Protein AF-A0A0N6ZMN6-F1 (afdb_monomer_lite)

Sequence (305 aa):
MPVEPIPCAPGGGGEPPGPSCCAPSIASTPLCQEDGTTILLVLRSACACDGAEPTPPEVVGWLDPVTGDFTEGPAPAGAGPCGADDCASVSLLRLCDLTEEECVPFLRHLVHDCTGAVTSSTDTALDGVTPYTPTGTVGDCEDCPCPPKTRVLPLCDYLGPGPTPVVQFLRHVTYDCTTGEVLEQTDTLPDAVTPYTPVGEVGECGQCRPTPMCPTLLGLSGPETWSMPEGTESLAITVACGPVTVTDCSGNATTINECGASFTWAAPPGDCTPGRLCTPVTVDVPEGAAVYLNLLIPCGMGDVS

Secondary structure (DSSP, 8-state):
---PPPP----S-S-PPPP-PPPPEEEEEEEE-TTS-EEEEEEEEPPPPTTPPPPPPEEEEEE-TTT--EEESSPPTT-EEPPTT---EEEEEEEEEE-SS-EEEEEEEEEE-TTS-EEEEEEE-TTSSSB---SSEEE-GGGS----EEEEEEEEEE-SSSS-SEEEEEEEEEE-TTT--EEEEEEE-TTSSSB----SEEE-TT---PPPEEEEEEEEEBSEEEEPPTT--EEEEEEEES-EEEE-TT--EEEE--TT-EEEEEPPPBTTB-----S--EEEE-BT-EEEEEEEEETTS----

pLDDT: mean 85.33, std 14.75, range [33.09, 98.56]

Structure (mmCIF, N/CA/C/O backbone):
data_AF-A0A0N6ZMN6-F1
#
_entry.id   AF-A0A0N6ZMN6-F1
#
loop_
_atom_site.group_PDB
_atom_site.id
_atom_site.type_symbol
_atom_site.label_atom_id
_atom_site.label_alt_id
_atom_site.label_comp_id
_atom_site.label_asym_id
_atom_site.label_entity_id
_atom_site.label_seq_id
_atom_site.pdbx_PDB_ins_code
_atom_site.Cartn_x
_atom_site.Cartn_y
_atom_site.Cartn_z
_atom_site.occupancy
_atom_site.B_iso_or_equiv
_atom_site.auth_seq_id
_atom_site.auth_comp_id
_atom_site.auth_asym_id
_atom_site.auth_atom_id
_atom_site.pdbx_PDB_model_num
ATOM 1 N N . MET A 1 1 ? -0.351 -29.101 -10.111 1.00 39.50 1 MET A N 1
ATOM 2 C CA . MET A 1 1 ? 0.743 -29.235 -9.127 1.00 39.50 1 MET A CA 1
ATOM 3 C C . MET A 1 1 ? 0.198 -28.747 -7.796 1.00 39.50 1 MET A C 1
ATOM 5 O O . MET A 1 1 ? -0.443 -27.702 -7.821 1.00 39.50 1 MET A O 1
ATOM 9 N N . PRO A 1 2 ? 0.319 -29.505 -6.696 1.00 33.09 2 PRO A N 1
ATOM 10 C CA . PRO A 1 2 ? -0.116 -29.023 -5.391 1.00 33.09 2 PRO A CA 1
ATOM 11 C C . PRO A 1 2 ? 0.769 -27.838 -4.994 1.00 33.09 2 PRO A C 1
ATOM 13 O O . PRO A 1 2 ? 1.988 -27.903 -5.134 1.00 33.09 2 PRO A O 1
ATOM 16 N N . VAL A 1 3 ? 0.138 -26.739 -4.591 1.00 34.62 3 VAL A N 1
ATOM 17 C CA . VAL A 1 3 ? 0.826 -25.525 -4.151 1.00 34.62 3 VAL A CA 1
ATOM 18 C C . VAL A 1 3 ? 1.255 -25.762 -2.708 1.00 34.62 3 VAL A C 1
ATOM 20 O O . VAL A 1 3 ? 0.411 -25.952 -1.834 1.00 34.62 3 VAL A O 1
ATOM 23 N N . GLU A 1 4 ? 2.558 -25.834 -2.477 1.00 43.22 4 GLU A N 1
ATOM 24 C CA . GLU A 1 4 ? 3.137 -25.923 -1.140 1.00 43.22 4 GLU A CA 1
ATOM 25 C C . GLU A 1 4 ? 3.103 -24.516 -0.508 1.00 43.22 4 GLU A C 1
ATOM 27 O O . GLU A 1 4 ? 3.505 -23.556 -1.176 1.00 43.22 4 GLU A O 1
ATOM 32 N N . PRO A 1 5 ? 2.584 -24.331 0.721 1.00 36.56 5 PRO A N 1
ATOM 33 C CA . PRO A 1 5 ? 2.579 -23.022 1.364 1.00 36.56 5 PRO A CA 1
ATOM 34 C C . PRO A 1 5 ? 4.014 -22.556 1.615 1.00 36.56 5 PRO A C 1
ATOM 36 O O . PRO A 1 5 ? 4.785 -23.231 2.296 1.00 36.56 5 PRO A O 1
ATOM 39 N N . ILE A 1 6 ? 4.363 -21.388 1.078 1.00 41.41 6 ILE A N 1
ATOM 40 C CA . ILE A 1 6 ? 5.634 -20.719 1.357 1.00 41.41 6 ILE A CA 1
ATOM 41 C C . ILE A 1 6 ? 5.648 -20.371 2.856 1.00 41.41 6 ILE A C 1
ATOM 43 O O . ILE A 1 6 ? 4.741 -19.666 3.306 1.00 41.41 6 ILE A O 1
ATOM 47 N N . PRO A 1 7 ? 6.629 -20.840 3.649 1.00 39.03 7 PRO A N 1
ATOM 48 C CA . PRO A 1 7 ? 6.728 -20.453 5.047 1.00 39.03 7 PRO A CA 1
ATOM 49 C C . PRO A 1 7 ? 6.978 -18.948 5.132 1.00 39.03 7 PRO A C 1
ATOM 51 O O . PRO A 1 7 ? 7.899 -18.421 4.506 1.00 39.03 7 PRO A O 1
ATOM 54 N N . CYS A 1 8 ? 6.148 -18.254 5.907 1.00 34.84 8 CYS A N 1
ATOM 55 C CA . CYS A 1 8 ? 6.338 -16.847 6.223 1.00 34.84 8 CYS A CA 1
ATOM 56 C C . CYS A 1 8 ? 7.702 -16.672 6.905 1.00 34.84 8 CYS A C 1
ATOM 58 O O . CYS A 1 8 ? 7.872 -17.029 8.070 1.00 34.84 8 CYS A O 1
ATOM 60 N N . ALA A 1 9 ? 8.681 -16.133 6.181 1.00 42.91 9 ALA A N 1
ATOM 61 C CA . ALA A 1 9 ? 9.891 -15.612 6.794 1.00 42.91 9 ALA A CA 1
ATOM 62 C C . ALA A 1 9 ? 9.531 -14.297 7.514 1.00 42.91 9 ALA A C 1
ATOM 64 O O . ALA A 1 9 ? 8.948 -13.412 6.881 1.00 42.91 9 ALA A O 1
ATOM 65 N N . PRO A 1 10 ? 9.852 -14.134 8.810 1.00 43.47 10 PRO A N 1
ATOM 66 C CA . PRO A 1 10 ? 9.613 -12.888 9.523 1.00 43.47 10 PRO A CA 1
ATOM 67 C C . PRO A 1 10 ? 10.667 -11.865 9.083 1.00 43.47 10 PRO A C 1
ATOM 69 O O . PRO A 1 10 ? 11.781 -11.828 9.600 1.00 43.47 10 PRO A O 1
ATOM 72 N N . GLY A 1 11 ? 10.333 -11.062 8.076 1.00 42.16 11 GLY A N 1
ATOM 73 C CA . GLY A 1 11 ? 11.131 -9.924 7.636 1.00 42.16 11 GLY A CA 1
ATOM 74 C C . GLY A 1 11 ? 10.395 -8.620 7.918 1.00 42.16 11 GLY A C 1
ATOM 75 O O . GLY A 1 11 ? 9.458 -8.293 7.199 1.00 42.16 11 GLY A O 1
ATOM 76 N N . GLY A 1 12 ? 10.835 -7.872 8.935 1.00 41.91 12 GLY A N 1
ATOM 77 C CA . GLY A 1 12 ? 10.441 -6.472 9.123 1.00 41.91 12 GLY A CA 1
ATOM 78 C C . GLY A 1 12 ? 10.405 -5.996 10.577 1.00 41.91 12 GLY A C 1
ATOM 79 O O . GLY A 1 12 ? 9.410 -6.192 11.256 1.00 41.91 12 GLY A O 1
ATOM 80 N N . GLY A 1 13 ? 11.473 -5.318 11.014 1.00 42.84 13 GLY A N 1
ATOM 81 C CA . GLY A 1 13 ? 11.401 -4.223 11.993 1.00 42.84 13 GLY A CA 1
ATOM 82 C C . GLY A 1 13 ? 11.077 -4.555 13.453 1.00 42.84 13 GLY A C 1
ATOM 83 O O . GLY A 1 13 ? 10.006 -4.208 13.920 1.00 42.84 13 GLY A O 1
ATOM 84 N N . GLY A 1 14 ? 12.034 -5.148 14.171 1.00 47.84 14 GLY A N 1
ATOM 85 C CA . GLY A 1 14 ? 12.650 -4.622 15.408 1.00 47.84 14 GLY A CA 1
ATOM 86 C C . GLY A 1 14 ? 11.854 -4.072 16.605 1.00 47.84 14 GLY A C 1
ATOM 87 O O . GLY A 1 14 ? 12.512 -3.748 17.587 1.00 47.84 14 GLY A O 1
ATOM 88 N N . GLU A 1 15 ? 10.529 -3.986 16.592 1.00 52.69 15 GLU A N 1
ATOM 89 C CA . GLU A 1 15 ? 9.735 -3.752 17.801 1.00 52.69 15 GLU A CA 1
ATOM 90 C C . GLU A 1 15 ? 9.050 -5.086 18.139 1.00 52.69 15 GLU A C 1
ATOM 92 O O . GLU A 1 15 ? 8.348 -5.635 17.281 1.00 52.69 15 GLU A O 1
ATOM 97 N N . PRO A 1 16 ? 9.272 -5.681 19.327 1.00 55.44 16 PRO A N 1
ATOM 98 C CA . PRO A 1 16 ? 8.491 -6.843 19.729 1.00 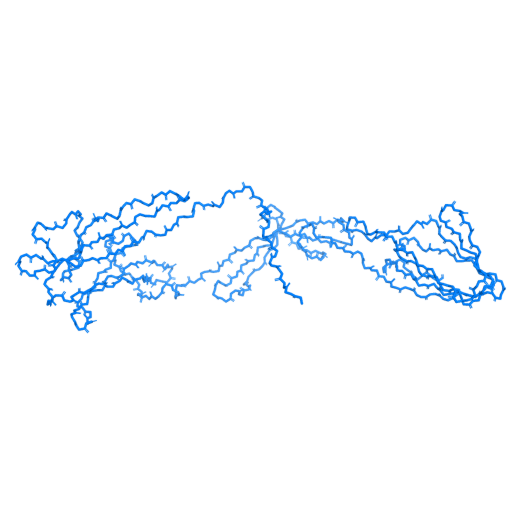55.44 16 PRO A CA 1
ATOM 99 C C . PRO A 1 16 ? 7.001 -6.481 19.634 1.00 55.44 16 PRO A C 1
ATOM 101 O O . PRO A 1 16 ? 6.645 -5.348 19.974 1.00 55.44 16 PRO A O 1
ATOM 104 N N . PRO A 1 17 ? 6.124 -7.392 19.161 1.00 55.97 17 PRO A N 1
ATOM 105 C CA . PRO A 1 17 ? 4.691 -7.152 19.247 1.00 55.97 17 PRO A CA 1
ATOM 106 C C . PRO A 1 17 ? 4.386 -6.735 20.685 1.00 55.97 17 PRO A C 1
ATOM 108 O O . PRO A 1 17 ? 4.849 -7.386 21.625 1.00 55.97 17 PRO A O 1
ATOM 111 N N . GLY A 1 18 ? 3.685 -5.607 20.846 1.00 56.88 18 GLY A N 1
ATOM 112 C CA . GLY A 1 18 ? 3.249 -5.151 22.162 1.00 56.88 18 GLY A CA 1
ATOM 113 C C . GLY A 1 18 ? 2.571 -6.305 22.910 1.00 56.88 18 GLY A C 1
ATOM 114 O O . GLY A 1 18 ? 2.012 -7.191 22.255 1.00 56.88 18 GLY A O 1
ATOM 115 N N . PRO A 1 19 ? 2.651 -6.328 24.252 1.00 57.25 19 PRO A N 1
ATOM 116 C CA . PRO A 1 19 ? 2.255 -7.481 25.051 1.00 57.25 19 PRO A CA 1
ATOM 117 C C . PRO A 1 19 ? 0.873 -7.968 24.622 1.00 57.25 19 PRO A C 1
ATOM 119 O O . PRO A 1 19 ? -0.105 -7.216 24.639 1.00 57.25 19 PRO A O 1
ATOM 122 N N . SER A 1 20 ? 0.811 -9.225 24.185 1.00 57.69 20 SER A N 1
ATOM 123 C CA . SER A 1 20 ? -0.420 -9.851 23.694 1.00 57.69 20 SER A CA 1
ATOM 124 C C . SER A 1 20 ? -1.295 -10.250 24.880 1.00 57.69 20 SER A C 1
ATOM 126 O O . SER A 1 20 ? -1.471 -11.420 25.207 1.00 57.69 20 SER A O 1
ATOM 128 N N . CYS A 1 21 ? -1.799 -9.257 25.602 1.00 63.81 21 CYS A N 1
ATOM 129 C CA . CYS A 1 21 ? -2.668 -9.505 26.737 1.00 63.81 21 CYS A CA 1
ATOM 130 C C . CYS A 1 21 ? -4.072 -9.859 26.238 1.00 63.81 21 CYS A C 1
ATOM 132 O O . CYS A 1 21 ? -4.708 -9.079 25.527 1.00 63.81 21 CYS A O 1
ATOM 134 N N . CYS A 1 22 ? -4.570 -11.033 26.629 1.00 64.56 22 CYS A N 1
ATOM 135 C CA . CYS A 1 22 ? -5.992 -11.329 26.511 1.00 64.56 22 CYS A CA 1
ATOM 136 C C . CYS A 1 22 ? -6.802 -10.494 27.519 1.00 64.56 22 CYS A C 1
ATOM 138 O O . CYS A 1 22 ? -6.284 -10.055 28.550 1.00 64.56 22 CYS A O 1
ATOM 140 N N . ALA A 1 23 ? -8.081 -10.257 27.219 1.00 63.94 23 ALA A N 1
ATOM 141 C CA . ALA A 1 23 ? -8.999 -9.663 28.183 1.00 63.94 23 ALA A CA 1
ATOM 142 C C . ALA A 1 23 ? -9.282 -10.678 29.310 1.00 63.94 23 ALA A C 1
ATOM 144 O O . ALA A 1 23 ? -9.529 -11.847 28.999 1.00 63.94 23 ALA A O 1
ATOM 145 N N . PRO A 1 24 ? -9.252 -10.275 30.596 1.00 69.56 24 PRO A N 1
ATOM 146 C CA . PRO A 1 24 ? -9.597 -11.174 31.692 1.00 69.56 24 PRO A CA 1
ATOM 147 C C . PRO A 1 24 ? -11.018 -11.709 31.496 1.00 69.56 24 PRO A C 1
ATOM 149 O O . PRO A 1 24 ? -11.924 -10.951 31.148 1.00 69.56 24 PRO A O 1
ATOM 152 N N . SER A 1 25 ? -11.215 -13.009 31.719 1.00 74.50 25 SER A N 1
ATOM 153 C CA . SER A 1 25 ? -12.552 -13.604 31.681 1.00 74.50 25 SER A CA 1
ATOM 154 C C . SER A 1 25 ? -13.215 -13.525 33.057 1.00 74.50 25 SER A C 1
ATOM 156 O O . SER A 1 25 ? -12.560 -13.707 34.090 1.00 74.50 25 SER A O 1
ATOM 158 N N . ILE A 1 26 ? -14.510 -13.216 33.057 1.00 82.12 26 ILE A N 1
ATOM 159 C CA . ILE A 1 26 ? -15.365 -13.201 34.242 1.00 82.12 26 ILE A CA 1
ATOM 160 C C . ILE A 1 26 ? -16.407 -14.299 34.053 1.00 82.12 26 ILE A C 1
ATOM 162 O O . ILE A 1 26 ? -17.040 -14.383 33.001 1.00 82.12 26 ILE A O 1
ATOM 166 N N . ALA A 1 27 ? -16.574 -15.140 35.068 1.00 81.12 27 ALA A N 1
ATOM 167 C CA . ALA A 1 27 ? -17.608 -16.164 35.115 1.00 81.12 27 ALA A CA 1
ATOM 168 C C . ALA A 1 27 ? -18.373 -16.055 36.433 1.00 81.12 27 ALA A C 1
ATOM 170 O O . ALA A 1 27 ? -17.809 -15.630 37.442 1.00 81.12 27 ALA A O 1
ATOM 171 N N . SER A 1 28 ? -19.639 -16.468 36.440 1.00 81.62 28 SER A N 1
ATOM 172 C CA . SER A 1 28 ? -20.428 -16.563 37.665 1.00 81.62 28 SER A CA 1
ATOM 173 C C . SER A 1 28 ? -20.870 -17.996 37.949 1.00 81.62 28 SER A C 1
ATOM 175 O O . SER A 1 28 ? -21.066 -18.801 37.039 1.00 81.62 28 SER A O 1
ATOM 177 N N . THR A 1 29 ? -20.975 -18.356 39.228 1.00 83.56 29 THR A N 1
ATOM 178 C CA . THR A 1 29 ? -21.509 -19.654 39.669 1.00 83.56 29 THR A CA 1
ATOM 179 C C . THR A 1 29 ? -22.533 -19.433 40.778 1.00 83.56 29 THR A C 1
ATOM 181 O O . THR A 1 29 ? -22.197 -18.782 41.770 1.00 83.56 29 THR A O 1
ATOM 184 N N . PRO A 1 30 ? -23.767 -19.951 40.648 1.00 82.25 30 PRO A N 1
ATOM 185 C CA . PRO A 1 30 ? -24.765 -19.816 41.697 1.00 82.25 30 PRO A CA 1
ATOM 186 C C . PRO A 1 30 ? -24.395 -20.676 42.911 1.00 82.25 30 PRO A C 1
ATOM 188 O O . PRO A 1 30 ? -24.050 -21.851 42.775 1.00 82.25 30 PRO A O 1
ATOM 191 N N . LEU A 1 31 ? -24.491 -20.082 44.097 1.00 87.56 31 LEU A N 1
ATOM 192 C CA . LEU A 1 31 ? -24.513 -20.769 45.384 1.00 87.56 31 LEU A CA 1
ATOM 193 C C . LEU A 1 31 ? -25.784 -20.380 46.134 1.00 87.56 31 LEU A C 1
ATOM 195 O O . LEU A 1 31 ? -26.351 -19.324 45.885 1.00 87.56 31 LEU A O 1
ATOM 199 N N . CYS A 1 32 ? -26.220 -21.209 47.069 1.00 86.38 32 CYS A N 1
ATOM 200 C CA . CYS A 1 32 ? -27.394 -20.950 47.883 1.00 86.38 32 CYS A CA 1
ATOM 201 C C . CYS A 1 32 ? -27.024 -20.962 49.358 1.00 86.38 32 CYS A C 1
ATOM 203 O O . CYS A 1 32 ? -26.236 -21.797 49.810 1.00 86.38 32 CYS A O 1
ATOM 205 N N . GLN A 1 33 ? -27.574 -20.000 50.089 1.00 85.00 33 GLN A N 1
ATOM 206 C CA . GLN A 1 33 ? -27.484 -19.929 51.540 1.00 85.00 33 GLN A CA 1
ATOM 207 C C . GLN A 1 33 ? -28.479 -20.899 52.195 1.00 85.00 33 GLN A C 1
ATOM 209 O O . GLN A 1 33 ? -29.386 -21.421 51.545 1.00 85.00 33 GLN A O 1
ATOM 214 N N . GLU A 1 34 ? -28.321 -21.144 53.499 1.00 79.50 34 GLU A N 1
ATOM 215 C CA . GLU A 1 34 ? -29.187 -22.062 54.260 1.00 79.50 34 GLU A CA 1
ATOM 216 C C . GLU A 1 34 ? -30.668 -21.645 54.273 1.00 79.50 34 GLU A C 1
ATOM 218 O O . GLU A 1 34 ? -31.543 -22.489 54.463 1.00 79.50 34 GLU A O 1
ATOM 223 N N . ASP A 1 35 ? -30.957 -20.360 54.067 1.00 79.75 35 ASP A N 1
ATOM 224 C CA . ASP A 1 35 ? -32.314 -19.816 53.986 1.00 79.75 35 ASP A CA 1
ATOM 225 C C . ASP A 1 35 ? -32.945 -19.933 52.583 1.00 79.75 35 ASP A C 1
ATOM 227 O O . ASP A 1 35 ? -34.093 -19.529 52.393 1.00 79.75 35 ASP A O 1
ATOM 231 N N . GLY A 1 36 ? -32.225 -20.524 51.620 1.00 73.38 36 GLY A N 1
ATOM 232 C CA . GLY A 1 36 ? -32.648 -20.669 50.226 1.00 73.38 36 GLY A CA 1
ATOM 233 C C . GLY A 1 36 ? -32.332 -19.457 49.350 1.00 73.38 36 GLY A C 1
ATOM 234 O O . GLY A 1 36 ? -32.651 -19.466 48.164 1.00 73.38 36 GLY A O 1
ATOM 235 N N . THR A 1 37 ? -31.693 -18.418 49.892 1.00 82.25 37 THR A N 1
ATOM 236 C CA . THR A 1 37 ? -31.291 -17.251 49.104 1.00 82.25 37 THR A CA 1
ATOM 237 C C . THR A 1 37 ? -30.154 -17.630 48.160 1.00 82.25 37 THR A C 1
ATOM 239 O O . THR A 1 37 ? -29.084 -18.065 48.596 1.00 82.25 37 THR A O 1
ATOM 242 N N . THR A 1 38 ? -30.370 -17.454 46.858 1.00 82.88 38 THR A N 1
ATOM 243 C CA . THR A 1 38 ? -29.318 -17.609 45.849 1.00 82.88 38 THR A CA 1
ATOM 244 C C . THR A 1 38 ? -28.362 -16.422 45.908 1.00 82.88 38 THR A C 1
ATOM 246 O O . THR A 1 38 ? -28.786 -15.285 46.061 1.00 82.88 38 THR A O 1
ATOM 249 N N . ILE A 1 39 ? -27.074 -16.680 45.736 1.00 86.75 39 ILE A N 1
ATOM 250 C CA . ILE A 1 39 ? -26.021 -15.700 45.478 1.00 86.75 39 ILE A CA 1
ATOM 251 C C . ILE A 1 39 ? -25.225 -16.154 44.257 1.00 86.75 39 ILE A C 1
ATOM 253 O O . ILE A 1 39 ? -25.200 -17.338 43.921 1.00 86.75 39 ILE A O 1
ATOM 257 N N . LEU A 1 40 ? -24.519 -15.239 43.609 1.00 85.12 40 LEU A N 1
ATOM 258 C CA . LEU A 1 40 ? -23.707 -15.557 42.439 1.00 85.12 40 LEU A CA 1
ATOM 259 C C . LEU A 1 40 ? -22.253 -15.233 42.731 1.00 85.12 40 LEU A C 1
ATOM 261 O O . LEU A 1 40 ? -21.882 -14.065 42.802 1.00 85.12 40 LEU A O 1
ATOM 265 N N . LEU A 1 41 ? -21.421 -16.260 42.886 1.00 88.88 41 LEU A N 1
ATOM 266 C CA . LEU A 1 41 ? -19.977 -16.087 43.002 1.00 88.88 41 LEU A CA 1
ATOM 267 C C . LEU A 1 41 ? -19.422 -15.501 41.711 1.00 88.88 41 LEU A C 1
ATOM 269 O O . LEU A 1 41 ? -19.631 -16.093 40.658 1.00 88.88 41 LEU A O 1
ATOM 273 N N . VAL A 1 42 ? -18.674 -14.403 41.799 1.00 87.19 42 VAL A N 1
ATOM 274 C CA . VAL A 1 42 ? -17.973 -13.794 40.665 1.00 87.19 42 VAL A CA 1
ATOM 275 C C . VAL A 1 42 ? -16.525 -14.273 40.677 1.00 87.19 42 VAL A C 1
ATOM 277 O O . VAL A 1 42 ? -15.756 -13.983 41.596 1.00 87.19 42 VAL A O 1
ATOM 280 N N . LEU A 1 43 ? -16.163 -15.030 39.646 1.00 87.75 43 LEU A N 1
ATOM 281 C CA . LEU A 1 43 ? -14.828 -15.564 39.418 1.00 87.75 43 LEU A CA 1
ATOM 282 C C . LEU A 1 43 ? -14.134 -14.716 38.359 1.00 87.75 43 LEU A C 1
ATOM 284 O O . LEU A 1 43 ? -14.655 -14.542 37.256 1.00 87.75 43 LEU A O 1
ATOM 288 N N . ARG A 1 44 ? -12.932 -14.237 38.672 1.00 85.19 44 ARG A N 1
ATOM 289 C CA . ARG A 1 44 ? -12.064 -13.551 37.719 1.00 85.19 44 ARG A CA 1
ATOM 290 C C . ARG A 1 44 ? -10.876 -14.440 37.406 1.00 85.19 44 ARG A C 1
ATOM 292 O O . ARG A 1 44 ? -10.112 -14.809 38.294 1.00 85.19 44 ARG A O 1
ATOM 299 N N . SER A 1 45 ? -10.689 -14.758 36.133 1.00 83.25 45 SER A N 1
ATOM 300 C CA . SER A 1 45 ? -9.436 -15.341 35.659 1.00 83.25 45 SER A CA 1
ATOM 301 C C . SER A 1 45 ? -8.543 -14.223 35.135 1.00 83.25 45 SER A C 1
ATOM 303 O O . SER A 1 45 ? -8.937 -13.502 34.209 1.00 83.25 45 SER A O 1
ATOM 305 N N . ALA A 1 46 ? -7.347 -14.077 35.697 1.00 73.50 46 ALA A N 1
ATOM 306 C CA . ALA A 1 46 ? -6.368 -13.181 35.106 1.00 73.50 46 ALA A CA 1
ATOM 307 C C . ALA A 1 46 ? -5.874 -13.748 33.772 1.00 73.50 46 ALA A C 1
ATOM 309 O O . ALA A 1 46 ? -5.762 -14.961 33.583 1.00 73.50 46 ALA A O 1
ATOM 310 N N . CYS A 1 47 ? -5.546 -12.845 32.861 1.00 70.12 47 CYS A N 1
ATOM 311 C CA . CYS A 1 47 ? -4.825 -13.190 31.653 1.00 70.12 47 CYS A CA 1
ATOM 312 C C . CYS A 1 47 ? -3.325 -13.131 31.916 1.00 70.12 47 CYS A C 1
ATOM 314 O O . CYS A 1 47 ? -2.830 -12.169 32.502 1.00 70.12 47 CYS A O 1
ATOM 316 N N . ALA A 1 48 ? -2.606 -14.151 31.458 1.00 70.88 48 ALA A N 1
ATOM 317 C CA . ALA A 1 48 ? -1.160 -14.094 31.364 1.00 70.88 48 ALA A CA 1
ATOM 318 C C . ALA A 1 48 ? -0.756 -13.538 29.997 1.00 70.88 48 ALA A C 1
ATOM 320 O O . ALA A 1 48 ? -1.226 -14.019 28.966 1.00 70.88 48 ALA A O 1
ATOM 321 N N . CYS A 1 49 ? 0.114 -12.531 29.999 1.00 73.75 49 CYS A N 1
ATOM 322 C CA . CYS A 1 49 ? 0.707 -11.994 28.779 1.00 73.75 49 CYS A CA 1
ATOM 323 C C . CYS A 1 49 ? 2.039 -12.712 28.498 1.00 73.75 49 CYS A C 1
ATOM 325 O O . CYS A 1 49 ? 2.703 -13.199 29.416 1.00 73.75 49 CYS A O 1
ATOM 327 N N . ASP A 1 50 ? 2.415 -12.795 27.222 1.00 72.62 50 ASP A N 1
ATOM 328 C CA . ASP A 1 50 ? 3.754 -13.201 26.764 1.00 72.62 50 ASP A CA 1
ATOM 329 C C . ASP A 1 50 ? 4.210 -14.602 27.218 1.00 72.62 50 ASP A C 1
ATOM 331 O O . ASP A 1 50 ? 5.391 -14.859 27.454 1.00 72.62 50 ASP A O 1
ATOM 335 N N . GLY A 1 51 ? 3.259 -15.537 27.316 1.00 69.94 51 GLY A N 1
ATOM 336 C CA . GLY A 1 51 ? 3.534 -16.939 27.644 1.00 69.94 51 GLY A CA 1
ATOM 337 C C . GLY A 1 51 ? 3.763 -17.219 29.131 1.00 69.94 51 GLY A C 1
ATOM 338 O O . GLY A 1 51 ? 4.196 -18.320 29.470 1.00 69.94 51 GLY A O 1
ATOM 339 N N . ALA A 1 52 ? 3.472 -16.261 30.018 1.00 74.94 52 ALA A N 1
ATOM 340 C CA . ALA A 1 52 ? 3.399 -16.536 31.449 1.00 74.94 52 ALA A CA 1
ATOM 341 C C . ALA A 1 52 ? 2.279 -17.554 31.763 1.00 74.94 52 ALA A C 1
ATOM 343 O O . ALA A 1 52 ? 1.316 -17.700 31.007 1.00 74.94 52 ALA A O 1
ATOM 344 N N . GLU A 1 53 ? 2.396 -18.273 32.882 1.00 77.00 53 GLU A N 1
ATOM 345 C CA . GLU A 1 53 ? 1.289 -19.109 33.352 1.00 77.00 53 GLU A CA 1
ATOM 346 C C . GLU A 1 53 ? 0.164 -18.217 33.903 1.00 77.00 53 GLU A C 1
ATOM 348 O O . GLU A 1 53 ? 0.439 -17.318 34.707 1.00 77.00 53 GLU A O 1
ATOM 353 N N . PRO A 1 54 ? -1.100 -18.431 33.492 1.00 73.44 54 PRO A N 1
ATOM 354 C CA . PRO A 1 54 ? -2.228 -17.700 34.051 1.00 73.44 54 PRO A CA 1
ATOM 355 C C . PRO A 1 54 ? -2.369 -18.022 35.538 1.00 73.44 54 PRO A C 1
ATOM 357 O O . PRO A 1 54 ? -2.303 -19.185 35.945 1.00 73.44 54 PRO A O 1
ATOM 360 N N . THR A 1 55 ? -2.579 -16.993 36.362 1.00 77.38 55 THR A N 1
ATOM 361 C CA . THR A 1 55 ? -2.890 -17.220 37.773 1.00 77.38 55 THR A CA 1
ATOM 362 C C . THR A 1 55 ? -4.231 -17.947 37.898 1.00 77.38 55 THR A C 1
ATOM 364 O O . THR A 1 55 ? -5.128 -17.725 37.076 1.00 77.38 55 THR A O 1
ATOM 367 N N . PRO A 1 56 ? -4.396 -18.812 38.918 1.00 79.81 56 PRO A N 1
ATOM 368 C CA . PRO A 1 56 ? -5.667 -19.475 39.168 1.00 79.81 56 PRO A CA 1
ATOM 369 C C . PRO A 1 56 ? -6.817 -18.461 39.261 1.00 79.81 56 PRO A C 1
ATOM 371 O O . PRO A 1 56 ? -6.599 -17.361 39.776 1.00 79.81 56 PRO A O 1
ATOM 374 N N . PRO A 1 57 ? -8.029 -18.814 38.795 1.00 81.88 57 PRO A N 1
ATOM 375 C CA . PRO A 1 57 ? -9.197 -17.966 38.973 1.00 81.88 57 PRO A CA 1
ATOM 376 C C . PRO A 1 57 ? -9.419 -17.665 40.454 1.00 81.88 57 PRO A C 1
ATOM 378 O O . PRO A 1 57 ? -9.358 -18.571 41.289 1.00 81.88 57 PRO A O 1
ATOM 381 N N . GLU A 1 58 ? -9.698 -16.406 40.768 1.00 87.50 58 GLU A N 1
ATOM 382 C CA . GLU A 1 58 ? -9.997 -15.967 42.127 1.00 87.50 58 GLU A CA 1
ATOM 383 C C . GLU A 1 58 ? -11.458 -15.534 42.246 1.00 87.50 58 GLU A C 1
ATOM 385 O O . GLU A 1 58 ? -12.055 -15.012 41.301 1.00 87.50 58 GLU A O 1
ATOM 390 N N . VAL A 1 59 ? -12.041 -15.764 43.421 1.00 88.44 59 VAL A N 1
ATOM 391 C CA . VAL A 1 59 ? -13.335 -15.182 43.775 1.00 88.44 59 VAL A CA 1
ATOM 392 C C . VAL A 1 59 ? -13.089 -13.725 44.138 1.00 88.44 59 VAL A C 1
ATOM 394 O O . VAL A 1 59 ? -12.426 -13.448 45.135 1.00 88.44 59 VAL A O 1
ATOM 397 N N . VAL A 1 60 ? -13.627 -12.809 43.338 1.00 89.75 60 VAL A N 1
ATOM 398 C CA . VAL A 1 60 ? -13.512 -11.363 43.592 1.00 89.75 60 VAL A CA 1
ATOM 399 C C . VAL A 1 60 ? -14.669 -10.834 44.441 1.00 89.75 60 VAL A C 1
ATOM 401 O O . VAL A 1 60 ? -14.545 -9.803 45.096 1.00 89.75 60 VAL A O 1
ATOM 404 N N . GLY A 1 61 ? -15.788 -11.555 44.471 1.00 91.56 61 GLY A N 1
ATOM 405 C CA . GLY A 1 61 ? -16.970 -11.186 45.237 1.00 91.56 61 GLY A CA 1
ATOM 406 C C . GLY A 1 61 ? -18.163 -12.069 44.920 1.00 91.56 61 GLY A C 1
ATOM 407 O O . GLY A 1 61 ? -18.038 -13.115 44.272 1.00 91.56 61 GLY A O 1
ATOM 408 N N . TRP A 1 62 ? -19.333 -11.628 45.356 1.00 90.88 62 TRP A N 1
ATOM 409 C CA . TRP A 1 62 ? -20.605 -12.253 45.029 1.00 90.88 62 TRP A CA 1
ATOM 410 C C . TRP A 1 62 ? -21.694 -11.205 44.796 1.00 90.88 62 TRP A C 1
ATOM 412 O O . TRP A 1 62 ? -21.672 -10.131 45.391 1.00 90.88 62 TRP A O 1
ATOM 422 N N . LEU A 1 63 ? -22.633 -11.525 43.909 1.00 88.12 63 LEU A N 1
ATOM 423 C CA . LEU A 1 63 ? -23.818 -10.716 43.623 1.00 88.12 63 LEU A CA 1
ATOM 424 C C . LEU A 1 63 ? -25.036 -11.309 44.330 1.00 88.12 63 LEU A C 1
ATOM 426 O O . LEU A 1 63 ? -25.250 -12.524 44.273 1.00 88.12 63 LEU A O 1
ATOM 430 N N . ASP A 1 64 ? -25.846 -10.455 44.948 1.00 85.44 64 ASP A N 1
ATOM 431 C CA . ASP A 1 64 ? -27.220 -10.784 45.319 1.00 85.44 64 ASP A CA 1
ATOM 432 C C . ASP A 1 64 ? -28.096 -10.689 44.050 1.00 85.44 64 ASP A C 1
ATOM 434 O O . ASP A 1 64 ? -28.229 -9.609 43.481 1.00 85.44 64 ASP A O 1
ATOM 438 N N . PRO A 1 65 ? -28.680 -11.788 43.546 1.00 75.38 65 PRO A N 1
ATOM 439 C CA . PRO A 1 65 ? -29.504 -11.773 42.341 1.00 75.38 65 PRO A CA 1
ATOM 440 C C . PRO A 1 65 ? -30.854 -11.066 42.530 1.00 75.38 65 PRO A C 1
ATOM 442 O O . PRO A 1 65 ? -31.478 -10.668 41.544 1.00 75.38 65 PRO A O 1
ATOM 445 N N . VAL A 1 66 ? -31.331 -10.926 43.767 1.00 77.31 66 VAL A N 1
ATOM 446 C CA . VAL A 1 66 ? -32.601 -10.267 44.082 1.00 77.31 66 VAL A CA 1
ATOM 447 C C . VAL A 1 66 ? -32.424 -8.754 44.059 1.00 77.31 66 VAL A C 1
ATOM 449 O O . VAL A 1 66 ? -33.250 -8.058 43.467 1.00 77.31 66 VAL A O 1
ATOM 452 N N . THR A 1 67 ? -31.362 -8.241 44.682 1.00 80.38 67 THR A N 1
ATOM 453 C CA . THR A 1 67 ? -31.113 -6.790 44.751 1.00 80.38 67 THR A CA 1
ATOM 454 C C . THR A 1 67 ? -30.193 -6.283 43.648 1.00 80.38 67 THR A C 1
ATOM 456 O O . THR A 1 67 ? -30.260 -5.110 43.287 1.00 80.38 67 THR A O 1
ATOM 459 N N . GLY A 1 68 ? -29.365 -7.161 43.086 1.00 76.31 68 GLY A N 1
ATOM 460 C CA . GLY A 1 68 ? -28.323 -6.809 42.135 1.00 76.31 68 GLY A CA 1
ATOM 461 C C . GLY A 1 68 ? -27.035 -6.291 42.780 1.00 76.31 68 GLY A C 1
ATOM 462 O O . GLY A 1 68 ? -26.137 -5.876 42.048 1.00 76.31 68 GLY A O 1
ATOM 463 N N . ASP A 1 69 ? -26.935 -6.289 44.113 1.00 82.38 69 ASP A N 1
ATOM 464 C CA . ASP A 1 69 ? -25.805 -5.706 44.836 1.00 82.38 69 ASP A CA 1
ATOM 465 C C . ASP A 1 69 ? -24.567 -6.606 44.783 1.00 82.38 69 ASP A C 1
ATOM 467 O O . ASP A 1 69 ? -24.629 -7.800 45.087 1.00 82.38 69 ASP A O 1
ATOM 471 N N . PHE A 1 70 ? -23.416 -6.018 44.448 1.00 86.56 70 PHE A N 1
ATOM 472 C CA . PHE A 1 70 ? -22.122 -6.693 44.524 1.00 86.56 70 PHE A CA 1
ATOM 473 C C . PHE A 1 70 ? -21.496 -6.511 45.909 1.00 86.56 70 PHE A C 1
ATOM 475 O O . PHE A 1 70 ? -21.340 -5.390 46.394 1.00 86.56 70 PHE A O 1
ATOM 482 N N . THR A 1 71 ? -21.064 -7.616 46.511 1.00 91.25 71 THR A N 1
ATOM 483 C CA . THR A 1 71 ? -20.269 -7.631 47.740 1.00 91.25 71 THR A CA 1
ATOM 484 C C . THR A 1 71 ? -18.880 -8.193 47.454 1.00 91.25 71 THR A C 1
ATOM 486 O O . THR A 1 71 ? -18.737 -9.337 47.023 1.00 91.25 71 THR A O 1
ATOM 489 N N . GLU A 1 72 ? -17.844 -7.394 47.718 1.00 91.25 72 GLU A N 1
ATOM 490 C CA . GLU A 1 72 ? -16.444 -7.805 47.562 1.00 91.25 72 GLU A CA 1
ATOM 491 C C . GLU A 1 72 ? -16.045 -8.852 48.615 1.00 91.25 72 GLU A C 1
ATOM 493 O O . GLU A 1 72 ? -16.420 -8.760 49.788 1.00 91.25 72 GLU A O 1
ATOM 498 N N . GLY A 1 73 ? -15.232 -9.829 48.206 1.00 87.44 73 GLY A N 1
ATOM 499 C CA . GLY A 1 73 ? -14.648 -10.827 49.103 1.00 87.44 73 GLY A CA 1
ATOM 500 C C . GLY A 1 73 ? -15.331 -12.202 49.073 1.00 87.44 73 GLY A C 1
ATOM 501 O O . GLY A 1 73 ? -16.021 -12.548 48.113 1.00 87.44 73 GLY A O 1
ATOM 502 N N . PRO A 1 74 ? -15.083 -13.060 50.082 1.00 87.94 74 PRO A N 1
ATOM 503 C CA . PRO A 1 74 ? -15.579 -14.431 50.065 1.00 87.94 74 PRO A CA 1
ATOM 504 C C . PRO A 1 74 ? -17.111 -14.475 50.129 1.00 87.94 74 PRO A C 1
ATOM 506 O O . PRO A 1 74 ? -17.746 -13.604 50.727 1.00 87.94 74 PRO A O 1
ATOM 509 N N . ALA A 1 75 ? -17.697 -15.536 49.564 1.00 86.50 75 ALA A N 1
ATOM 510 C CA . ALA A 1 75 ? -19.119 -15.810 49.748 1.00 86.50 75 ALA A CA 1
ATOM 511 C C . ALA A 1 75 ? -19.483 -15.906 51.245 1.00 86.50 75 ALA A C 1
ATOM 513 O O . ALA A 1 75 ? -18.653 -16.338 52.056 1.00 86.50 75 ALA A O 1
ATOM 514 N N . PRO A 1 76 ? -20.726 -15.553 51.618 1.00 87.69 76 PRO A N 1
ATOM 515 C CA . PRO A 1 76 ? -21.236 -15.705 52.972 1.00 87.69 76 PRO A CA 1
ATOM 516 C C . PRO A 1 76 ? -21.056 -17.135 53.482 1.00 87.69 76 PRO A C 1
ATOM 518 O O . PRO A 1 76 ? -21.216 -18.113 52.747 1.00 87.69 76 PRO A O 1
ATOM 521 N N . ALA A 1 77 ? -20.719 -17.261 54.765 1.00 83.31 77 ALA A N 1
ATOM 522 C CA . ALA A 1 77 ? -20.573 -18.563 55.397 1.00 83.31 77 ALA A CA 1
ATOM 523 C C . ALA A 1 77 ? -21.892 -19.348 55.299 1.00 83.31 77 ALA A C 1
ATOM 525 O O . ALA A 1 77 ? -22.951 -18.818 55.622 1.00 83.31 77 ALA A O 1
ATOM 526 N N . GLY A 1 78 ? -21.816 -20.605 54.855 1.00 80.06 78 GLY A N 1
ATOM 527 C CA . GLY A 1 78 ? -22.994 -21.448 54.619 1.00 80.06 78 GLY A CA 1
ATOM 528 C C . GLY A 1 78 ? -23.508 -21.433 53.176 1.00 80.06 78 GLY A C 1
ATOM 529 O O . GLY A 1 78 ? -24.372 -22.239 52.851 1.00 80.06 78 GLY A O 1
ATOM 530 N N . ALA A 1 79 ? -22.950 -20.594 52.294 1.00 83.62 79 ALA A N 1
ATOM 531 C CA . ALA A 1 79 ? -23.219 -20.689 50.864 1.00 83.62 79 ALA A CA 1
ATOM 532 C C . ALA A 1 79 ? -22.647 -22.000 50.290 1.00 83.62 79 ALA A C 1
ATOM 534 O O . ALA A 1 79 ? -21.443 -22.258 50.372 1.00 83.62 79 ALA A O 1
ATOM 535 N N . GLY A 1 80 ? -23.511 -22.830 49.711 1.00 82.12 80 GLY A N 1
ATOM 536 C CA . GLY A 1 80 ? -23.159 -24.109 49.093 1.00 82.12 80 GLY A CA 1
ATOM 537 C C . GLY A 1 80 ? -23.766 -24.261 47.698 1.00 82.12 80 GLY A C 1
ATOM 538 O O . GLY A 1 80 ? -24.468 -23.363 47.240 1.00 82.12 80 GLY A O 1
ATOM 539 N N . PRO A 1 81 ? -23.501 -25.372 46.987 1.00 80.00 81 PRO A N 1
ATOM 540 C CA . PRO A 1 81 ? -24.172 -25.655 45.725 1.00 80.00 81 PRO A CA 1
ATOM 541 C C . PRO A 1 81 ? -25.680 -25.604 45.937 1.00 80.00 81 PRO A C 1
ATOM 543 O O . PRO A 1 81 ? -26.190 -26.232 46.868 1.00 80.00 81 PRO A O 1
ATOM 546 N N . CYS A 1 82 ? -26.378 -24.861 45.087 1.00 72.69 82 CYS A N 1
ATOM 547 C CA . CYS A 1 82 ? -27.824 -24.844 45.152 1.00 72.69 82 CYS A CA 1
ATOM 548 C C . CYS A 1 82 ? -28.407 -26.242 44.900 1.00 72.69 82 CYS A C 1
ATOM 550 O O . CYS A 1 82 ? -27.803 -27.075 44.212 1.00 72.69 82 CYS A O 1
ATOM 552 N N . GLY A 1 83 ? -29.575 -26.513 45.484 1.00 65.56 83 GLY A N 1
ATOM 553 C CA . GLY A 1 83 ? -30.307 -27.745 45.206 1.00 65.56 83 GLY A CA 1
ATOM 554 C C . GLY A 1 83 ? -30.706 -27.818 43.730 1.00 65.56 83 GLY A C 1
ATOM 555 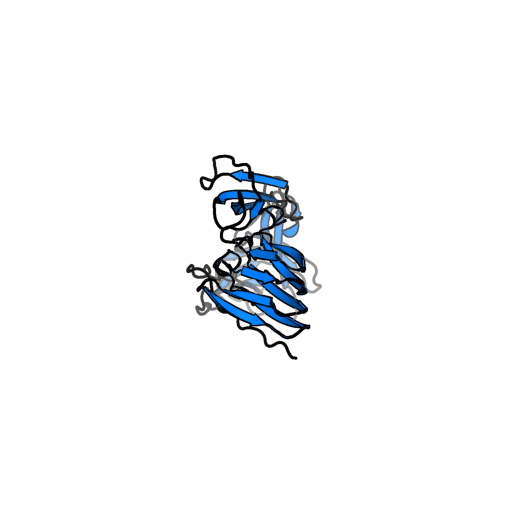O O . GLY A 1 83 ? -30.702 -26.816 43.022 1.00 65.56 83 GLY A O 1
ATOM 556 N N . ALA A 1 84 ? -31.092 -29.002 43.250 1.00 58.38 84 ALA A N 1
ATOM 557 C CA . ALA A 1 84 ? -31.506 -29.203 41.855 1.00 58.38 84 ALA A CA 1
ATOM 558 C C . ALA A 1 84 ? -32.744 -28.376 41.423 1.00 58.38 84 ALA A C 1
ATOM 560 O O . ALA A 1 84 ? -33.093 -28.395 40.245 1.00 58.38 84 ALA A O 1
ATOM 561 N N . ASP A 1 85 ? -33.382 -27.664 42.357 1.00 59.41 85 ASP A N 1
ATOM 562 C CA . ASP A 1 85 ? -34.567 -26.832 42.145 1.00 59.41 85 ASP A CA 1
ATOM 563 C C . ASP A 1 85 ? -34.241 -25.332 41.931 1.00 59.41 85 ASP A C 1
ATOM 565 O O . ASP A 1 85 ? -35.127 -24.570 41.550 1.00 59.41 85 ASP A O 1
ATOM 569 N N . ASP A 1 86 ? -32.979 -24.908 42.090 1.00 62.97 86 ASP A N 1
ATOM 570 C CA . ASP A 1 86 ? -32.536 -23.519 41.889 1.00 62.97 86 ASP A CA 1
ATOM 571 C C . ASP A 1 86 ? -31.811 -23.369 40.542 1.00 62.97 86 ASP A C 1
ATOM 573 O O . ASP A 1 86 ? -30.587 -23.435 40.422 1.00 62.97 86 ASP A O 1
ATOM 577 N N . CYS A 1 87 ? -32.596 -23.179 39.489 1.00 67.44 87 CYS A N 1
ATOM 578 C CA . CYS A 1 87 ? -32.143 -23.027 38.103 1.00 67.44 87 CYS A CA 1
ATOM 579 C C . CYS A 1 87 ? -31.849 -21.572 37.697 1.00 67.44 87 CYS A C 1
ATOM 581 O O . CYS A 1 87 ? -31.784 -21.265 36.504 1.00 67.44 87 CYS A O 1
ATOM 583 N N . ALA A 1 88 ? -31.683 -20.669 38.667 1.00 77.31 88 ALA A N 1
ATOM 584 C CA . ALA A 1 88 ? -31.342 -19.283 38.382 1.00 77.31 88 ALA A CA 1
ATOM 585 C C . ALA A 1 88 ? -29.961 -19.187 37.713 1.00 77.31 88 ALA A C 1
ATOM 587 O O . ALA A 1 88 ? -29.011 -19.876 38.094 1.00 77.31 88 ALA A O 1
ATOM 588 N N . SER A 1 89 ? -29.841 -18.329 36.704 1.00 80.19 89 SER A N 1
ATOM 589 C CA . SER A 1 89 ? -28.588 -18.124 35.968 1.00 80.19 89 SER A CA 1
ATOM 590 C C . SER A 1 89 ? -28.349 -16.647 35.688 1.00 80.19 89 SER A C 1
ATOM 592 O O . SER A 1 89 ? -29.282 -15.849 35.741 1.00 80.19 89 SER A O 1
ATOM 594 N N . VAL A 1 90 ? -27.101 -16.277 35.391 1.00 81.56 90 VAL A N 1
ATOM 595 C CA . VAL A 1 90 ? -26.755 -14.913 34.982 1.00 81.56 90 VAL A CA 1
ATOM 596 C C . VAL A 1 90 ? -26.104 -14.892 33.622 1.00 81.56 90 VAL A C 1
ATOM 598 O O . VAL A 1 90 ? -25.204 -15.684 33.345 1.00 81.56 90 VAL A O 1
ATOM 601 N N . SER A 1 91 ? -26.546 -13.951 32.794 1.00 88.6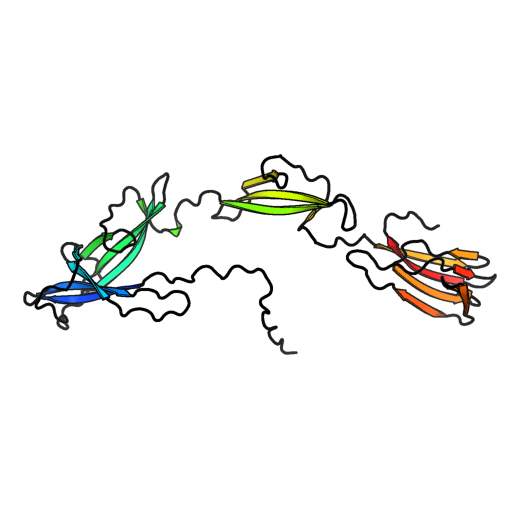9 91 SER A N 1
ATOM 602 C CA . SER A 1 91 ? -25.867 -13.587 31.559 1.00 88.69 91 SER A CA 1
ATOM 603 C C . SER A 1 91 ? -25.261 -12.189 31.673 1.00 88.69 91 SER A C 1
ATOM 605 O O . SER A 1 91 ? -25.767 -11.316 32.376 1.00 88.69 91 SER A O 1
ATOM 607 N N . LEU A 1 92 ? -24.130 -12.005 30.999 1.00 90.94 92 LEU A N 1
ATOM 608 C CA . LEU A 1 92 ? -23.380 -10.757 30.945 1.00 90.94 92 LEU A CA 1
ATOM 609 C C . LEU A 1 92 ? -23.438 -10.234 29.516 1.00 90.94 92 LEU A C 1
ATOM 611 O O . LEU A 1 92 ? -22.993 -10.914 28.589 1.00 90.94 92 LEU A O 1
ATOM 615 N N . LEU A 1 93 ? -23.967 -9.028 29.345 1.00 94.94 93 LEU A N 1
ATOM 616 C CA . LEU A 1 93 ? -23.990 -8.328 28.068 1.00 94.94 93 LEU A CA 1
ATOM 617 C C . LEU A 1 93 ? -23.059 -7.126 28.139 1.00 94.94 93 LEU A C 1
ATOM 619 O O . LEU A 1 93 ? -23.166 -6.301 29.045 1.00 94.94 93 LEU A O 1
ATOM 623 N N . ARG A 1 94 ? -22.159 -7.004 27.163 1.00 95.94 94 ARG A N 1
ATOM 624 C CA . ARG A 1 94 ? -21.430 -5.756 26.946 1.00 95.94 94 ARG A CA 1
ATOM 625 C C . ARG A 1 94 ? -22.301 -4.850 26.090 1.00 95.94 94 ARG A C 1
ATOM 627 O O . ARG A 1 94 ? -22.591 -5.192 24.950 1.00 95.94 94 ARG A O 1
ATOM 634 N N . LEU A 1 95 ? -22.672 -3.708 26.646 1.00 96.62 95 LEU A N 1
ATOM 635 C CA . LEU A 1 95 ? -23.494 -2.697 25.991 1.00 96.62 95 LEU A CA 1
ATOM 636 C C . LEU A 1 95 ? -22.759 -1.360 26.022 1.00 96.62 95 LEU A C 1
ATOM 638 O O . LEU A 1 95 ? -21.754 -1.207 26.723 1.00 96.62 95 LEU A O 1
ATOM 642 N N . CYS A 1 96 ? -23.252 -0.403 25.251 1.00 96.44 96 CYS A N 1
ATOM 643 C CA . CYS A 1 96 ? -22.734 0.951 25.256 1.00 96.44 96 CYS A CA 1
ATOM 644 C C . CYS A 1 96 ? -23.827 1.948 25.624 1.00 96.44 96 CYS A C 1
ATOM 646 O O . CYS A 1 96 ? -24.980 1.818 25.216 1.00 96.44 96 CYS A O 1
ATOM 648 N N . ASP A 1 97 ? -23.441 2.934 26.425 1.00 96.19 97 ASP A N 1
ATOM 649 C CA . ASP A 1 97 ? -24.234 4.116 26.713 1.00 96.19 97 ASP A CA 1
ATOM 650 C C . ASP A 1 97 ? -23.987 5.153 25.616 1.00 96.19 97 ASP A C 1
ATOM 652 O O . ASP A 1 97 ? -22.885 5.693 25.487 1.00 96.19 97 ASP A O 1
ATOM 656 N N . LEU A 1 98 ? -25.001 5.355 24.777 1.00 92.69 98 LEU A N 1
ATOM 657 C CA . LEU A 1 98 ? -24.955 6.204 23.595 1.00 92.69 98 LEU A CA 1
ATOM 658 C C . LEU A 1 98 ? -25.428 7.609 23.968 1.00 92.69 98 LEU A C 1
ATOM 660 O O . LEU A 1 98 ? -26.621 7.839 24.198 1.00 92.69 98 LEU A O 1
ATOM 664 N N . THR A 1 99 ? -24.496 8.556 23.995 1.00 88.50 99 THR A N 1
ATOM 665 C CA . THR A 1 99 ? -24.791 9.989 24.111 1.00 88.50 99 THR A CA 1
ATOM 666 C C . THR A 1 99 ? -24.527 10.692 22.775 1.00 88.50 99 THR A C 1
ATOM 668 O O . THR A 1 99 ? -24.065 10.074 21.816 1.00 88.50 99 THR A O 1
ATOM 671 N N . GLU A 1 100 ? -24.829 11.989 22.682 1.00 80.25 100 GLU A N 1
ATOM 672 C CA . GLU A 1 100 ? -24.538 12.774 21.470 1.00 80.25 100 GLU A CA 1
ATOM 673 C C . GLU A 1 100 ? -23.027 12.974 21.232 1.00 80.25 100 GLU A C 1
ATOM 675 O O . GLU A 1 100 ? -22.617 13.221 20.099 1.00 80.25 100 GLU A O 1
ATOM 680 N N . GLU A 1 101 ? -22.200 12.862 22.277 1.00 78.44 101 GLU A N 1
ATOM 681 C CA . GLU A 1 101 ? -20.766 13.195 22.235 1.00 78.44 101 GLU A CA 1
ATOM 682 C C . GLU A 1 101 ? -19.852 11.982 22.456 1.00 78.44 101 GLU A C 1
ATOM 684 O O . GLU A 1 101 ? -18.733 11.942 21.943 1.00 78.44 101 GLU A O 1
ATOM 689 N N . GLU A 1 102 ? -20.317 10.985 23.208 1.00 85.25 102 GLU A N 1
ATOM 690 C CA . GLU A 1 102 ? -19.514 9.851 23.657 1.00 85.25 102 GLU A CA 1
ATOM 691 C C . GLU A 1 102 ? -20.294 8.532 23.587 1.00 85.25 102 GLU A C 1
ATOM 693 O O . GLU A 1 102 ? -21.517 8.489 23.756 1.00 85.25 102 GLU A O 1
ATOM 698 N N . CYS A 1 103 ? -19.552 7.445 23.373 1.00 91.19 103 CYS A N 1
ATOM 699 C CA . CYS A 1 103 ? -20.036 6.079 23.492 1.00 91.19 103 CYS A CA 1
ATOM 700 C C . CYS A 1 103 ? -19.264 5.356 24.603 1.00 91.19 103 CYS A C 1
ATOM 702 O O . CYS A 1 103 ? -18.095 5.008 24.414 1.00 91.19 103 CYS A O 1
ATOM 704 N N . VAL A 1 104 ? -19.895 5.138 25.761 1.00 94.25 104 VAL A N 1
ATOM 705 C CA . VAL A 1 104 ? -19.218 4.568 26.939 1.00 94.25 104 VAL A CA 1
ATOM 706 C C . VAL A 1 104 ? -19.599 3.094 27.115 1.00 94.25 104 VAL A C 1
ATOM 708 O O . VAL A 1 104 ? -20.765 2.793 27.368 1.00 94.25 104 VAL A O 1
ATOM 711 N N . PRO A 1 105 ? -18.654 2.142 27.003 1.00 95.38 105 PRO A N 1
ATOM 712 C CA . PRO A 1 105 ? -18.951 0.727 27.193 1.00 95.38 105 PRO A CA 1
ATOM 713 C C . PRO A 1 105 ? -19.124 0.368 28.676 1.00 95.38 105 PRO A C 1
ATOM 715 O O . PRO A 1 105 ? -18.342 0.793 29.527 1.00 95.38 105 PRO A O 1
ATOM 718 N N . PHE A 1 106 ? -20.093 -0.496 28.969 1.00 97.06 106 PHE A N 1
ATOM 719 C CA . PHE A 1 106 ? -20.375 -1.020 30.306 1.00 97.06 106 PHE A CA 1
ATOM 720 C C . PHE A 1 106 ? -20.862 -2.481 30.235 1.00 97.06 106 PHE A C 1
ATOM 722 O O . PHE A 1 106 ? -21.032 -3.046 29.149 1.00 97.06 106 PHE A O 1
ATOM 729 N N . LEU A 1 107 ? -21.041 -3.124 31.390 1.00 95.88 107 LEU A N 1
ATOM 730 C CA . LEU A 1 107 ? -21.554 -4.491 31.507 1.00 95.88 107 LEU A CA 1
ATOM 731 C C . LEU A 1 107 ? -22.941 -4.483 32.148 1.00 95.88 107 LEU A C 1
ATOM 733 O O . LEU A 1 107 ? -23.124 -3.897 33.213 1.00 95.88 107 LEU A O 1
ATOM 737 N N . ARG A 1 108 ? -23.896 -5.181 31.531 1.00 97.62 108 ARG A N 1
ATOM 738 C CA . ARG A 1 108 ? -25.214 -5.468 32.100 1.00 97.62 108 ARG A CA 1
ATOM 739 C C . ARG A 1 108 ? -25.289 -6.930 32.514 1.00 97.62 108 ARG A C 1
ATOM 741 O O . ARG A 1 108 ? -25.158 -7.826 31.681 1.00 97.62 108 ARG A O 1
ATOM 748 N N . HIS A 1 109 ? -25.527 -7.154 33.796 1.00 91.38 109 HIS A N 1
ATOM 749 C CA . HIS A 1 109 ? -25.765 -8.465 34.388 1.00 91.38 109 HIS A CA 1
ATOM 750 C C . HIS A 1 109 ? -27.269 -8.710 34.379 1.00 91.38 109 HIS A C 1
ATOM 752 O O . HIS A 1 109 ? -28.009 -7.917 34.953 1.00 91.38 109 HIS A O 1
ATOM 758 N N . LEU A 1 110 ? -27.731 -9.768 33.720 1.00 90.19 110 LEU A N 1
ATOM 759 C CA . LEU A 1 110 ? -29.139 -10.164 33.688 1.00 90.19 110 LEU A CA 1
ATOM 760 C C . LEU A 1 110 ? -29.317 -11.431 34.510 1.00 90.19 110 LEU A C 1
ATOM 762 O O . LEU A 1 110 ? -28.697 -12.449 34.204 1.00 90.19 110 LEU A O 1
ATOM 766 N N . VAL A 1 111 ? -30.181 -11.384 35.519 1.00 86.75 111 VAL A N 1
ATOM 767 C CA . VAL A 1 111 ? -30.567 -12.567 36.291 1.00 86.75 111 VAL A CA 1
ATOM 768 C C . VAL A 1 111 ? -31.782 -13.198 35.643 1.00 86.75 111 VAL A C 1
ATOM 770 O O . VAL A 1 111 ? -32.773 -12.515 35.393 1.00 86.75 111 VAL A O 1
ATOM 773 N N . HIS A 1 112 ? -31.703 -14.496 35.380 1.00 85.00 112 HIS A N 1
ATOM 774 C CA . HIS A 1 112 ? -32.774 -15.296 34.810 1.00 85.00 112 HIS A CA 1
ATOM 775 C C . HIS A 1 112 ? -33.340 -16.259 35.849 1.00 85.00 112 HIS A C 1
ATOM 777 O O . HIS A 1 112 ? -32.582 -16.874 36.601 1.00 85.00 112 HIS A O 1
ATOM 783 N N . ASP A 1 113 ? -34.657 -16.441 35.838 1.00 82.88 113 ASP A N 1
ATOM 784 C CA . ASP A 1 113 ? -35.313 -17.516 36.571 1.00 82.88 113 ASP A CA 1
ATOM 785 C C . ASP A 1 113 ? -35.168 -18.877 35.868 1.00 82.88 113 ASP A C 1
ATOM 787 O O . ASP A 1 113 ? -34.613 -19.012 34.775 1.00 82.88 113 ASP A O 1
ATOM 791 N N . CYS A 1 114 ? -35.738 -19.903 36.495 1.00 82.12 114 CYS A N 1
ATOM 792 C CA . CYS A 1 114 ? -35.798 -21.271 35.990 1.00 82.12 114 CYS A CA 1
ATOM 793 C C . CYS A 1 114 ? -36.486 -21.453 34.631 1.00 82.12 114 CYS A C 1
ATOM 795 O O . CYS A 1 114 ? -36.327 -22.491 33.989 1.00 82.12 114 CYS A O 1
ATOM 797 N N . THR A 1 115 ? -37.285 -20.478 34.202 1.00 84.31 115 THR A N 1
ATOM 798 C CA . THR A 1 115 ? -37.948 -20.472 32.893 1.00 84.31 115 THR A CA 1
ATOM 799 C C . THR A 1 115 ? -37.144 -19.706 31.840 1.00 84.31 115 THR A C 1
ATOM 801 O O . THR A 1 115 ? -37.512 -19.716 30.665 1.00 84.31 115 THR A O 1
ATOM 804 N N . GLY A 1 116 ? -36.032 -19.079 32.245 1.00 83.19 116 GLY A N 1
ATOM 805 C CA . GLY A 1 116 ? -35.194 -18.210 31.424 1.00 83.19 116 GLY A CA 1
ATOM 806 C C . GLY A 1 116 ? -35.653 -16.749 31.401 1.00 83.19 116 GLY A C 1
ATOM 807 O O . GLY A 1 116 ? -35.049 -15.938 30.695 1.00 83.19 116 GLY A O 1
ATOM 808 N N . ALA A 1 117 ? -36.701 -16.385 32.146 1.00 87.62 117 ALA A N 1
ATOM 809 C CA . ALA A 1 117 ? -37.204 -15.018 32.185 1.00 87.62 117 ALA A CA 1
ATOM 810 C C . ALA A 1 117 ? -36.283 -14.127 33.025 1.00 87.62 117 ALA A C 1
ATOM 812 O O . ALA A 1 117 ? -35.840 -14.528 34.097 1.00 87.62 117 ALA A O 1
ATOM 813 N N . VAL A 1 118 ? -36.005 -12.911 32.546 1.00 91.06 118 VAL A N 1
ATOM 814 C CA . VAL A 1 118 ? -35.180 -11.945 33.283 1.00 91.06 118 VAL A CA 1
ATOM 815 C C . VAL A 1 118 ? -35.956 -11.427 34.494 1.00 91.06 118 VAL A C 1
ATOM 817 O O . VAL A 1 118 ? -37.044 -10.872 34.339 1.00 91.06 118 VAL A O 1
ATOM 820 N N . THR A 1 119 ? -35.391 -11.580 35.688 1.00 89.75 119 THR A N 1
ATOM 821 C CA . THR A 1 119 ? -35.985 -11.141 36.959 1.00 89.75 119 THR A CA 1
ATOM 822 C C . THR A 1 119 ? -35.379 -9.848 37.490 1.00 89.75 119 THR A C 1
ATOM 824 O O . THR A 1 119 ? -36.070 -9.093 38.170 1.00 89.75 119 THR A O 1
ATOM 827 N N . SER A 1 120 ? -34.110 -9.573 37.185 1.00 89.62 120 SER A N 1
ATOM 828 C CA . SER A 1 120 ? -33.411 -8.346 37.584 1.00 89.62 120 SER A CA 1
ATOM 829 C C . SER A 1 120 ? -32.254 -8.034 36.629 1.00 89.62 120 SER A C 1
ATOM 831 O O . SER A 1 120 ? -31.811 -8.892 35.857 1.00 89.62 120 SER A O 1
ATOM 833 N N . SER A 1 121 ? -31.784 -6.784 36.662 1.00 93.62 121 SER A N 1
ATOM 834 C CA . SER A 1 121 ? -30.608 -6.346 35.912 1.00 93.62 121 SER A CA 1
ATOM 835 C C . SER A 1 121 ? -29.775 -5.333 36.692 1.00 93.62 121 SER A C 1
ATOM 837 O O . SER A 1 121 ? -30.349 -4.381 37.225 1.00 93.62 121 SER A O 1
ATOM 839 N N . THR A 1 122 ? -28.451 -5.480 36.660 1.00 94.00 122 THR A N 1
ATOM 840 C CA . THR A 1 122 ? -27.491 -4.531 37.253 1.00 94.00 122 THR A CA 1
ATOM 841 C C . THR A 1 122 ? -26.483 -4.078 36.213 1.00 94.00 122 THR A C 1
ATOM 843 O O . THR A 1 122 ? -25.973 -4.898 35.448 1.00 94.00 122 THR A O 1
ATOM 846 N N . ASP A 1 123 ? -26.152 -2.791 36.230 1.00 97.00 123 ASP A N 1
ATOM 847 C CA . ASP A 1 123 ? -25.144 -2.203 35.357 1.00 97.00 123 ASP A CA 1
ATOM 848 C C . ASP A 1 123 ? -23.865 -1.900 36.142 1.00 97.00 123 ASP A C 1
ATOM 850 O O . ASP A 1 123 ? -23.892 -1.282 37.209 1.00 97.00 123 ASP A O 1
ATOM 854 N N . THR A 1 124 ? -22.727 -2.320 35.597 1.00 95.31 124 THR A N 1
ATOM 855 C CA . THR A 1 124 ? -21.397 -2.043 36.147 1.00 95.31 124 THR A CA 1
ATOM 856 C C . THR A 1 124 ? -20.472 -1.513 35.060 1.00 95.31 124 THR A C 1
ATOM 858 O O . THR A 1 124 ? -20.689 -1.751 33.872 1.00 95.31 124 THR A O 1
ATOM 861 N N . ALA A 1 125 ? -19.388 -0.846 35.446 1.00 94.94 125 ALA A N 1
ATOM 862 C CA . ALA A 1 125 ? -18.286 -0.551 34.544 1.00 94.94 125 ALA A CA 1
ATOM 863 C C . ALA A 1 125 ? -17.663 -1.857 34.004 1.00 94.94 125 ALA A C 1
ATOM 865 O O . ALA A 1 125 ? -18.022 -2.971 34.404 1.00 94.94 125 ALA A O 1
ATOM 866 N N . LEU A 1 126 ? -16.697 -1.732 33.089 1.00 93.38 126 LEU A N 1
ATOM 867 C CA . LEU A 1 126 ? -16.018 -2.885 32.479 1.00 93.38 126 LEU A CA 1
ATOM 868 C C . LEU A 1 126 ? -15.188 -3.730 33.458 1.00 93.38 126 LEU A C 1
ATOM 870 O O . LEU A 1 126 ? -14.754 -4.822 33.100 1.00 93.38 126 LEU A O 1
ATOM 874 N N . ASP A 1 127 ? -14.967 -3.245 34.679 1.00 86.25 127 ASP A N 1
ATOM 875 C CA . ASP A 1 127 ? -14.357 -4.026 35.756 1.00 86.25 127 ASP A CA 1
ATOM 876 C C . ASP A 1 127 ? -15.317 -5.060 36.375 1.00 86.25 127 ASP A C 1
ATOM 878 O O . ASP A 1 127 ? -14.871 -5.926 37.126 1.00 86.25 127 ASP A O 1
ATOM 882 N N . GLY A 1 128 ? -16.612 -4.998 36.040 1.00 83.62 128 GLY A N 1
ATOM 883 C CA . GLY A 1 128 ? -17.643 -5.899 36.550 1.00 83.62 128 GLY A CA 1
ATOM 884 C C . GLY A 1 128 ? -18.090 -5.607 37.984 1.00 83.62 128 GLY A C 1
ATOM 885 O O . GLY A 1 128 ? -18.882 -6.380 38.516 1.00 83.62 128 GLY A O 1
ATOM 886 N N . VAL A 1 129 ? -17.586 -4.536 38.609 1.00 82.81 129 VAL A N 1
ATOM 887 C CA . VAL A 1 129 ? -17.747 -4.266 40.048 1.00 82.81 129 VAL A CA 1
ATOM 888 C C . VAL A 1 129 ? -18.240 -2.848 40.314 1.00 82.81 129 VAL A C 1
ATOM 890 O O . VAL A 1 129 ? -19.149 -2.656 41.117 1.00 82.81 129 VAL A O 1
ATOM 893 N N . THR A 1 130 ? -17.661 -1.843 39.657 1.00 89.62 130 THR A N 1
ATOM 894 C CA . THR A 1 130 ? -18.026 -0.443 39.892 1.00 89.62 130 THR A CA 1
ATOM 895 C C . THR A 1 130 ? -19.436 -0.198 39.349 1.00 89.62 130 THR A C 1
ATOM 897 O O . THR A 1 130 ? -19.634 -0.400 38.152 1.00 89.62 130 THR A O 1
ATOM 900 N N . PRO A 1 131 ? -20.419 0.247 40.157 1.00 94.88 131 PRO A N 1
ATOM 901 C CA . PRO A 1 131 ? -21.765 0.519 39.662 1.00 94.88 131 PRO A CA 1
ATOM 902 C C . PRO A 1 131 ? -21.749 1.540 38.526 1.00 94.88 131 PRO A C 1
ATOM 904 O O . PRO A 1 131 ? -21.040 2.546 38.590 1.00 94.88 131 PRO A O 1
ATOM 907 N N . TYR A 1 132 ? -22.550 1.288 37.497 1.00 95.12 132 TYR A N 1
ATOM 908 C CA . TYR A 1 132 ? -22.689 2.172 36.350 1.00 95.12 132 TYR A CA 1
ATOM 909 C C . TYR A 1 132 ? -24.151 2.571 36.175 1.00 95.12 132 TYR A C 1
ATOM 911 O O . TYR A 1 132 ? -25.061 1.787 36.417 1.00 95.12 132 TYR A O 1
ATOM 919 N N . THR A 1 133 ? -24.395 3.815 35.782 1.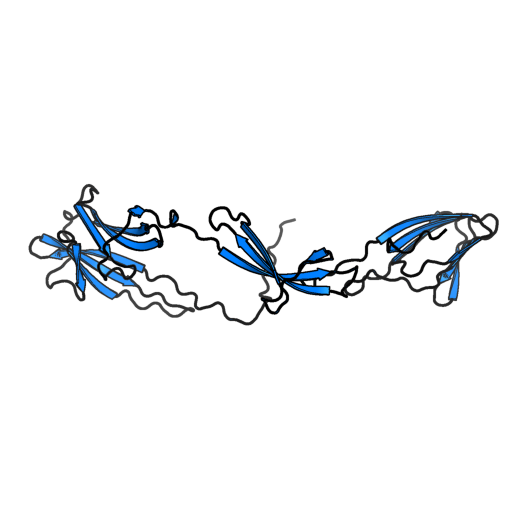00 97.44 133 THR A N 1
ATOM 920 C CA . THR A 1 133 ? -25.742 4.304 35.480 1.00 97.44 133 THR A CA 1
ATOM 921 C C . THR A 1 133 ? -25.697 4.938 34.101 1.00 97.44 133 THR A C 1
ATOM 923 O O . THR A 1 133 ? -25.089 6.002 33.971 1.00 97.44 133 THR A O 1
ATOM 926 N N . PRO A 1 134 ? -26.311 4.304 33.086 1.00 97.06 134 PRO A N 1
ATOM 927 C CA . PRO A 1 134 ? -26.399 4.890 31.760 1.00 97.06 134 PRO A CA 1
ATOM 928 C C . PRO A 1 134 ? -27.059 6.270 31.815 1.00 97.06 134 PRO A C 1
ATOM 930 O O . PRO A 1 134 ? -28.070 6.476 32.493 1.00 97.06 134 PRO A O 1
ATOM 933 N N . THR A 1 135 ? -26.460 7.217 31.112 1.00 95.94 135 THR A N 1
ATOM 934 C CA . THR A 1 135 ? -26.883 8.616 31.003 1.00 95.94 135 THR A CA 1
ATOM 935 C C . THR A 1 135 ? -27.560 8.918 29.667 1.00 95.94 135 THR A C 1
ATOM 937 O O . THR A 1 135 ? -28.328 9.877 29.573 1.00 95.94 135 THR A O 1
ATOM 940 N N . GLY A 1 136 ? -27.305 8.094 28.654 1.00 93.31 136 GLY A N 1
ATOM 941 C CA . GLY A 1 136 ? -27.874 8.146 27.318 1.00 93.31 136 GLY A CA 1
ATOM 942 C C . GLY A 1 136 ? -28.717 6.915 26.980 1.00 93.31 136 GLY A C 1
ATOM 943 O O . GLY A 1 136 ? -29.368 6.301 27.831 1.00 93.31 136 GLY A O 1
ATOM 944 N N . THR A 1 137 ? -28.775 6.595 25.687 1.00 95.19 137 THR A N 1
ATOM 945 C CA . THR A 1 137 ? -29.515 5.430 25.188 1.00 95.19 137 THR A CA 1
ATOM 946 C C . THR A 1 137 ? -28.625 4.200 25.266 1.00 95.19 137 THR A C 1
ATOM 948 O O . THR A 1 137 ? -27.553 4.178 24.681 1.00 95.19 137 THR A O 1
ATOM 951 N N . VAL A 1 138 ? -29.072 3.146 25.943 1.00 96.69 138 VAL A N 1
ATOM 952 C CA . VAL A 1 138 ? -28.343 1.872 25.953 1.00 96.69 138 VAL A CA 1
ATOM 953 C C . VAL A 1 138 ? -28.551 1.146 24.627 1.00 96.69 138 VAL A C 1
ATOM 955 O O . VAL A 1 138 ? -29.693 0.885 24.249 1.00 96.69 138 VAL A O 1
ATOM 958 N N . GLY A 1 139 ? -27.460 0.778 23.961 1.00 94.12 139 GLY A N 1
ATOM 959 C CA . GLY A 1 139 ? -27.486 0.038 22.701 1.00 94.12 139 GLY A CA 1
ATOM 960 C C . GLY A 1 139 ? -26.263 -0.851 22.505 1.00 94.12 139 GLY A C 1
ATOM 961 O O . GLY A 1 139 ? -25.426 -1.002 23.404 1.00 94.12 139 GLY A O 1
ATOM 962 N N . ASP A 1 140 ? -26.173 -1.450 21.320 1.00 93.06 140 ASP A N 1
ATOM 963 C CA . ASP A 1 140 ? -25.004 -2.223 20.928 1.00 93.06 140 ASP A CA 1
ATOM 964 C C . ASP A 1 140 ? -23.811 -1.287 20.721 1.00 93.06 140 ASP A C 1
ATOM 966 O O . ASP A 1 140 ? -23.919 -0.205 20.149 1.00 93.06 140 ASP A O 1
ATOM 970 N N . CYS A 1 141 ? -22.630 -1.713 21.166 1.00 88.88 141 CYS A N 1
ATOM 971 C CA . CYS A 1 141 ? -21.409 -0.931 20.962 1.00 88.88 141 CYS A CA 1
ATOM 972 C C . CYS A 1 141 ? -20.998 -0.814 19.484 1.00 88.88 141 CYS A C 1
ATOM 974 O O . CYS A 1 141 ? -20.104 -0.038 19.158 1.00 88.88 141 CYS A O 1
ATOM 976 N N . GLU A 1 142 ? -21.612 -1.593 18.592 1.00 85.38 142 GLU A N 1
ATOM 977 C CA . GLU A 1 142 ? -21.434 -1.457 17.143 1.00 85.38 142 GLU A CA 1
ATOM 978 C C . GLU A 1 142 ? -22.172 -0.229 16.587 1.00 85.38 142 GLU A C 1
ATOM 980 O O . GLU A 1 142 ? -21.744 0.320 15.575 1.00 85.38 142 GLU A O 1
ATOM 985 N N . ASP A 1 143 ? -23.198 0.257 17.294 1.00 84.62 143 ASP A N 1
ATOM 986 C CA . ASP A 1 143 ? -23.960 1.463 16.946 1.00 84.62 143 ASP A CA 1
ATOM 987 C C . ASP A 1 143 ? -23.315 2.750 17.487 1.00 84.62 143 ASP A C 1
ATOM 989 O O . ASP A 1 143 ? -23.864 3.846 17.332 1.00 84.62 143 ASP A O 1
ATOM 993 N N . CYS A 1 144 ? -22.152 2.643 18.141 1.00 84.25 144 CYS A N 1
ATOM 994 C CA . CYS A 1 144 ? -21.405 3.810 18.588 1.00 84.25 144 CYS A CA 1
ATOM 995 C C . CYS A 1 144 ? -21.145 4.760 17.406 1.00 84.25 144 CYS A C 1
ATOM 997 O O . CYS A 1 144 ? -20.667 4.309 16.358 1.00 84.25 144 CYS A O 1
ATOM 999 N N . PRO A 1 145 ? -21.341 6.082 17.581 1.00 79.94 145 PRO A N 1
ATOM 1000 C CA . PRO A 1 145 ? -20.875 7.060 16.612 1.00 79.94 145 PRO A CA 1
ATOM 1001 C C . PRO A 1 145 ? -19.397 6.815 16.301 1.00 79.94 145 PRO A C 1
ATOM 1003 O O . PRO A 1 145 ? -18.554 6.795 17.198 1.00 79.94 145 PRO A O 1
ATOM 1006 N N . CYS A 1 146 ? -19.091 6.592 15.027 1.00 82.19 146 CYS A N 1
ATOM 1007 C CA . CYS A 1 146 ? -17.738 6.339 14.560 1.00 82.19 146 CYS A CA 1
ATOM 1008 C C . CYS A 1 146 ? -17.176 7.656 14.002 1.00 82.19 146 CYS A C 1
ATOM 1010 O O . CYS A 1 146 ? -17.448 7.984 12.844 1.00 82.19 146 CYS A O 1
ATOM 1012 N N . PRO A 1 147 ? -16.445 8.463 14.800 1.00 84.25 147 PRO A N 1
ATOM 1013 C CA . PRO A 1 147 ? -15.916 9.727 14.309 1.00 84.25 147 PRO A CA 1
ATOM 1014 C C . PRO A 1 147 ? -14.888 9.476 13.196 1.00 84.25 147 PRO A C 1
ATOM 1016 O O . PRO A 1 147 ? -14.192 8.456 13.234 1.00 84.25 147 PRO A O 1
ATOM 1019 N N . PRO A 1 148 ? -14.734 10.406 12.236 1.00 91.75 148 PRO A N 1
ATOM 1020 C CA . PRO A 1 148 ? -13.736 10.285 11.182 1.00 91.75 148 PRO A CA 1
ATOM 1021 C C . PRO A 1 148 ? -12.350 9.929 11.728 1.00 91.75 148 PRO A C 1
ATOM 1023 O O . PRO A 1 148 ? -11.877 10.521 12.701 1.00 91.75 148 PRO A O 1
ATOM 1026 N N . LYS A 1 149 ? -11.688 8.959 11.096 1.00 91.56 149 LYS A N 1
ATOM 1027 C CA . LYS A 1 149 ? -10.336 8.524 11.469 1.00 91.56 149 LYS A CA 1
ATOM 1028 C C . LYS A 1 149 ? -9.329 9.054 10.467 1.00 91.56 149 LYS A C 1
ATOM 1030 O O . LYS A 1 149 ? -9.610 9.089 9.276 1.00 91.56 149 LYS A O 1
ATOM 1035 N N . THR A 1 150 ? -8.130 9.395 10.930 1.00 96.19 150 THR A N 1
ATOM 1036 C CA . THR A 1 150 ? -7.046 9.874 10.061 1.00 96.19 150 THR A CA 1
ATOM 1037 C C . THR A 1 150 ? -5.901 8.869 10.009 1.00 96.19 150 THR A C 1
ATOM 1039 O O . THR A 1 150 ? -5.483 8.325 11.032 1.00 96.19 150 THR A O 1
ATOM 1042 N N . ARG A 1 151 ? -5.368 8.627 8.807 1.00 96.69 151 ARG A N 1
ATOM 1043 C CA . ARG A 1 151 ? -4.134 7.867 8.575 1.00 96.69 151 ARG A CA 1
ATOM 1044 C C . ARG A 1 151 ? -3.128 8.729 7.822 1.00 96.69 151 ARG A C 1
ATOM 1046 O O . ARG A 1 151 ? -3.497 9.416 6.875 1.00 96.69 151 ARG A O 1
ATOM 1053 N N . VAL A 1 152 ? -1.858 8.634 8.208 1.00 97.62 152 VAL A N 1
ATOM 1054 C CA . VAL A 1 152 ? -0.747 9.316 7.532 1.00 97.62 152 VAL A CA 1
ATOM 1055 C C . VAL A 1 152 ? 0.029 8.309 6.687 1.00 97.62 152 VAL A C 1
ATOM 1057 O O . VAL A 1 152 ? 0.439 7.261 7.188 1.00 97.62 152 VAL A O 1
ATOM 1060 N N . LEU A 1 153 ? 0.210 8.614 5.404 1.00 97.31 153 LEU A N 1
ATOM 1061 C CA . LEU A 1 153 ? 0.914 7.777 4.437 1.00 97.31 153 LEU A CA 1
ATOM 1062 C C . LEU A 1 153 ? 2.197 8.484 3.974 1.00 97.31 153 LEU A C 1
ATOM 1064 O O . LEU A 1 153 ? 2.100 9.575 3.407 1.00 97.31 153 LEU A O 1
ATOM 1068 N N . PRO A 1 154 ? 3.389 7.896 4.180 1.00 97.00 154 PRO A N 1
ATOM 1069 C CA . PRO A 1 154 ? 4.616 8.407 3.585 1.00 97.00 154 PRO A CA 1
ATOM 1070 C C . PRO A 1 154 ? 4.660 8.044 2.098 1.00 97.00 154 PRO A C 1
ATOM 1072 O O . PRO A 1 154 ? 4.644 6.867 1.739 1.00 97.00 154 PRO A O 1
ATOM 1075 N N . LEU A 1 155 ? 4.718 9.054 1.236 1.00 96.81 155 LEU A N 1
ATOM 1076 C CA . LEU A 1 155 ? 4.690 8.899 -0.216 1.00 96.81 155 LEU A CA 1
ATOM 1077 C C . LEU A 1 155 ? 5.802 9.720 -0.870 1.00 96.81 155 LEU A C 1
ATOM 1079 O O . LEU A 1 155 ? 6.392 10.614 -0.263 1.00 96.81 155 LEU A O 1
ATOM 1083 N N . CYS A 1 156 ? 6.087 9.392 -2.123 1.00 95.06 156 CYS A N 1
ATOM 1084 C CA . CYS A 1 156 ? 7.045 10.093 -2.956 1.00 95.06 156 CYS A CA 1
ATOM 1085 C C . CYS A 1 156 ? 6.342 10.627 -4.208 1.00 95.06 156 CYS A C 1
ATOM 1087 O O . CYS A 1 156 ? 5.568 9.919 -4.854 1.00 95.06 156 CYS A O 1
ATOM 1089 N N . ASP A 1 157 ? 6.608 11.888 -4.530 1.00 95.12 157 ASP A N 1
ATOM 1090 C CA . ASP A 1 157 ? 6.255 12.520 -5.793 1.00 95.12 157 ASP A CA 1
ATOM 1091 C C . ASP A 1 157 ? 7.425 12.380 -6.770 1.00 95.12 157 ASP A C 1
ATOM 1093 O O . ASP A 1 157 ? 8.522 12.892 -6.524 1.00 95.12 157 ASP A O 1
ATOM 1097 N N . TYR A 1 158 ? 7.208 11.643 -7.855 1.00 90.06 158 TYR A N 1
ATOM 1098 C CA . TYR A 1 158 ? 8.234 11.332 -8.841 1.00 90.06 158 TYR A CA 1
ATOM 1099 C C . TYR A 1 158 ? 8.158 12.317 -10.005 1.00 90.06 158 TYR A C 1
ATOM 1101 O O . TYR A 1 158 ? 7.204 12.305 -10.785 1.00 90.06 158 TYR A O 1
ATOM 1109 N N . LEU A 1 159 ? 9.199 13.138 -10.158 1.00 88.12 159 LEU A N 1
ATOM 1110 C CA . LEU A 1 159 ? 9.246 14.218 -11.150 1.00 88.12 159 LEU A CA 1
ATOM 1111 C C . LEU A 1 159 ? 9.713 13.761 -12.546 1.00 88.12 159 LEU A C 1
ATOM 1113 O O . LEU A 1 159 ? 9.829 14.576 -13.461 1.00 88.12 159 LEU A O 1
ATOM 1117 N N . GLY A 1 160 ? 10.009 12.472 -12.717 1.00 78.12 160 GLY A N 1
ATOM 1118 C CA . GLY A 1 160 ? 10.486 11.881 -13.963 1.00 78.12 160 GLY A CA 1
ATOM 1119 C C . GLY A 1 160 ? 10.773 10.381 -13.824 1.00 78.12 160 GLY A C 1
ATOM 1120 O O . GLY A 1 160 ? 10.603 9.822 -12.739 1.00 78.12 160 GLY A O 1
ATOM 1121 N N . PRO A 1 161 ? 11.193 9.710 -14.913 1.00 70.12 161 PRO A N 1
ATOM 1122 C CA . PRO A 1 161 ? 11.599 8.309 -14.862 1.00 70.12 161 PRO A CA 1
ATOM 1123 C C . PRO A 1 161 ? 12.897 8.137 -14.059 1.00 70.12 161 PRO A C 1
ATOM 1125 O O . PRO A 1 161 ? 13.811 8.955 -14.156 1.00 70.12 161 PRO A O 1
ATOM 1128 N N . GLY A 1 162 ? 13.002 7.031 -13.319 1.00 65.31 162 GLY A N 1
ATOM 1129 C CA . GLY A 1 162 ? 14.169 6.707 -12.495 1.00 65.31 162 GLY A CA 1
ATOM 1130 C C . GLY A 1 162 ? 14.044 7.125 -11.019 1.00 65.31 162 GLY A C 1
ATOM 1131 O O . GLY A 1 162 ? 12.995 7.593 -10.580 1.00 65.31 162 GLY A O 1
ATOM 1132 N N . PRO A 1 163 ? 15.101 6.912 -10.214 1.00 62.91 163 PRO A N 1
ATOM 1133 C CA . PRO A 1 163 ? 15.057 7.108 -8.762 1.00 62.91 163 PRO A CA 1
ATOM 1134 C C . PRO A 1 163 ? 15.128 8.580 -8.323 1.00 62.91 163 PRO A C 1
ATOM 1136 O O . PRO A 1 163 ? 14.972 8.862 -7.135 1.00 62.91 163 PRO A O 1
ATOM 1139 N N . THR A 1 164 ? 15.403 9.521 -9.235 1.00 71.44 164 THR A N 1
ATOM 1140 C CA . THR A 1 164 ? 15.591 10.943 -8.918 1.00 71.44 164 THR A CA 1
ATOM 1141 C C . THR A 1 164 ? 15.175 11.862 -10.080 1.00 71.44 164 THR A C 1
ATOM 1143 O O . THR A 1 164 ? 15.364 11.497 -11.240 1.00 71.44 164 THR A O 1
ATOM 1146 N N . PRO A 1 165 ? 14.668 13.080 -9.799 1.00 72.81 165 PRO A N 1
ATOM 1147 C CA . PRO A 1 165 ? 14.362 13.621 -8.476 1.00 72.81 165 PRO A CA 1
ATOM 1148 C C . PRO A 1 165 ? 12.993 13.149 -7.958 1.00 72.81 165 PRO A C 1
ATOM 1150 O O . PRO A 1 165 ? 11.994 13.190 -8.674 1.00 72.81 165 PRO A O 1
ATOM 1153 N N . VAL A 1 166 ? 12.967 12.732 -6.690 1.00 87.69 166 VAL A N 1
ATOM 1154 C CA . VAL A 1 166 ? 11.745 12.416 -5.939 1.00 87.69 166 VAL A CA 1
ATOM 1155 C C . VAL A 1 166 ? 11.603 13.392 -4.777 1.00 87.69 166 VAL A C 1
ATOM 1157 O O . VAL A 1 166 ? 12.597 13.733 -4.132 1.00 87.69 166 VAL A O 1
ATOM 1160 N N . VAL A 1 167 ? 10.383 13.845 -4.504 1.00 94.38 167 VAL A N 1
ATOM 1161 C CA . VAL A 1 167 ? 10.068 14.651 -3.318 1.00 94.38 167 VAL A CA 1
ATOM 1162 C C . VAL A 1 167 ? 9.246 13.794 -2.369 1.00 94.38 167 VAL A C 1
ATOM 1164 O O . VAL A 1 167 ? 8.160 13.340 -2.715 1.00 94.38 167 VAL A O 1
ATOM 1167 N N . GLN A 1 168 ? 9.760 13.551 -1.167 1.00 95.75 168 GLN A N 1
ATOM 1168 C CA . GLN A 1 168 ? 8.998 12.853 -0.138 1.00 95.75 168 GLN A CA 1
ATOM 1169 C C . GLN A 1 168 ? 7.964 13.795 0.482 1.00 95.75 168 GLN A C 1
ATOM 1171 O O . GLN A 1 168 ? 8.267 14.956 0.762 1.00 95.75 168 GLN A O 1
ATOM 1176 N N . PHE A 1 169 ? 6.770 13.280 0.748 1.00 97.88 169 PHE A N 1
ATOM 1177 C CA . PHE A 1 169 ? 5.695 14.002 1.413 1.00 97.88 169 PHE A CA 1
ATOM 1178 C C . PHE A 1 169 ? 4.835 13.044 2.254 1.00 97.88 169 PHE A C 1
ATOM 1180 O O . PHE A 1 169 ? 4.980 11.820 2.194 1.00 97.88 169 PHE A O 1
ATOM 1187 N N . LEU A 1 170 ? 3.960 13.607 3.079 1.00 98.38 170 LEU A N 1
ATOM 1188 C CA . LEU A 1 170 ? 2.986 12.886 3.887 1.00 98.38 170 LEU A CA 1
ATOM 1189 C C . LEU A 1 170 ? 1.589 13.185 3.357 1.00 98.38 170 LEU A C 1
ATOM 1191 O O . LEU A 1 170 ? 1.230 14.348 3.187 1.00 98.38 170 LEU A O 1
ATOM 1195 N N . ARG A 1 171 ? 0.799 12.139 3.138 1.00 98.56 171 ARG A N 1
ATOM 1196 C CA . ARG A 1 171 ? -0.622 12.250 2.819 1.00 98.56 171 ARG A CA 1
ATOM 1197 C C . ARG A 1 171 ? -1.452 11.896 4.039 1.00 98.56 171 ARG A C 1
ATOM 1199 O O . ARG A 1 171 ? -1.399 10.761 4.512 1.00 98.56 171 ARG A O 1
ATOM 1206 N N . HIS A 1 172 ? -2.227 12.852 4.524 1.00 98.00 172 HIS A N 1
ATOM 1207 C CA . HIS A 1 172 ? -3.197 12.669 5.596 1.00 98.00 172 HIS A CA 1
ATOM 1208 C C . HIS A 1 172 ? -4.541 12.350 4.957 1.00 98.00 172 HIS A C 1
ATOM 1210 O O . HIS A 1 172 ? -5.083 13.163 4.214 1.00 98.00 172 HIS A O 1
ATOM 1216 N N . VAL A 1 173 ? -5.053 11.150 5.212 1.00 97.94 173 VAL A N 1
ATOM 1217 C CA . VAL A 1 173 ? -6.349 10.688 4.711 1.00 97.94 173 VAL A CA 1
ATOM 1218 C C . VAL A 1 173 ? -7.286 10.565 5.895 1.00 97.94 173 VAL A C 1
ATOM 1220 O O . VAL A 1 173 ? -7.076 9.706 6.754 1.00 97.94 173 VAL A O 1
ATOM 1223 N N . THR A 1 174 ? -8.308 11.409 5.933 1.00 97.44 174 THR A N 1
ATOM 1224 C CA . THR A 1 174 ? -9.421 11.276 6.867 1.00 97.44 174 THR A CA 1
ATOM 1225 C C . THR A 1 174 ? -10.518 10.473 6.188 1.00 97.44 174 THR A C 1
ATOM 1227 O O . THR A 1 174 ? -10.920 10.794 5.070 1.00 97.44 174 THR A O 1
ATOM 1230 N N . TYR A 1 175 ? -10.987 9.418 6.841 1.00 95.81 175 TYR A N 1
ATOM 1231 C CA . TYR A 1 175 ? -11.977 8.497 6.302 1.00 95.81 175 TYR A CA 1
ATOM 1232 C C . TYR A 1 175 ? -13.110 8.249 7.295 1.00 95.81 175 TYR A C 1
ATOM 1234 O O . TYR A 1 175 ? -12.923 8.302 8.515 1.00 95.81 175 TYR A O 1
ATOM 1242 N N . ASP A 1 176 ? -14.289 7.970 6.752 1.00 92.81 176 ASP A N 1
ATOM 1243 C CA . ASP A 1 176 ? -15.432 7.480 7.503 1.00 92.81 176 ASP A CA 1
ATOM 1244 C C . ASP A 1 176 ? -15.102 6.073 8.002 1.00 92.81 176 ASP A C 1
ATOM 1246 O O . ASP A 1 176 ? -14.782 5.179 7.218 1.00 92.81 176 ASP A O 1
ATOM 1250 N N . CYS A 1 177 ? -15.120 5.862 9.314 1.00 87.44 177 CYS A N 1
ATOM 1251 C CA . CYS A 1 177 ? -14.723 4.573 9.865 1.00 87.44 177 CYS A CA 1
ATOM 1252 C C . CYS A 1 177 ? -15.823 3.504 9.837 1.00 87.44 177 CYS A C 1
ATOM 1254 O O . CYS A 1 177 ? -15.527 2.357 10.167 1.00 87.44 177 CYS A O 1
ATOM 1256 N N . THR A 1 178 ? -17.034 3.853 9.399 1.00 86.88 178 THR A N 1
ATOM 1257 C CA . THR A 1 178 ? -18.138 2.924 9.130 1.00 86.88 178 THR A CA 1
ATOM 1258 C C . THR A 1 178 ? -18.067 2.406 7.695 1.00 86.88 178 THR A C 1
ATOM 1260 O O . THR A 1 178 ? -18.127 1.201 7.464 1.00 86.88 178 THR A O 1
ATOM 1263 N N . THR A 1 179 ? -17.922 3.302 6.714 1.00 91.31 179 THR A N 1
ATOM 1264 C CA . THR A 1 179 ? -17.967 2.957 5.281 1.00 91.31 179 THR A CA 1
ATOM 1265 C C . THR A 1 179 ? -16.585 2.756 4.659 1.00 91.31 179 THR A C 1
ATOM 1267 O O . THR A 1 179 ? -16.462 2.086 3.634 1.00 91.31 179 THR A O 1
ATOM 1270 N N . GLY A 1 180 ? -15.541 3.332 5.260 1.00 90.12 180 GLY A N 1
ATOM 1271 C CA . GLY A 1 180 ? -14.195 3.409 4.691 1.00 90.12 180 GLY A CA 1
ATOM 1272 C C . GLY A 1 180 ? -14.029 4.493 3.620 1.00 90.12 180 GLY A C 1
ATOM 1273 O O . GLY A 1 180 ? -12.966 4.568 3.002 1.00 90.12 180 GLY A O 1
ATOM 1274 N N . GLU A 1 181 ? -15.050 5.318 3.371 1.00 95.38 181 GLU A N 1
ATOM 1275 C CA . GLU A 1 181 ? -14.999 6.396 2.380 1.00 95.38 181 GLU A CA 1
ATOM 1276 C C . GLU A 1 181 ? -13.994 7.481 2.784 1.00 95.38 181 GLU A C 1
ATOM 1278 O O . GLU A 1 181 ? -13.921 7.876 3.946 1.00 95.38 181 GLU A O 1
ATOM 1283 N N . VAL A 1 182 ? -13.221 7.991 1.821 1.00 97.00 182 VAL A N 1
ATOM 1284 C CA . VAL A 1 182 ? -12.311 9.120 2.054 1.00 97.00 182 VAL A CA 1
ATOM 1285 C C . VAL A 1 182 ? -13.120 10.411 2.137 1.00 97.00 182 VAL A C 1
ATOM 1287 O O . VAL A 1 182 ? -13.742 10.819 1.161 1.00 97.00 182 VAL A O 1
ATOM 1290 N N . LEU A 1 183 ? -13.063 11.066 3.293 1.00 96.69 183 LEU A N 1
ATOM 1291 C CA . LEU A 1 183 ? -13.760 12.320 3.574 1.00 96.69 183 LEU A CA 1
ATOM 1292 C C . LEU A 1 183 ? -12.893 13.538 3.251 1.00 96.69 183 LEU A C 1
ATOM 1294 O O . LEU A 1 183 ? -13.375 14.525 2.700 1.00 96.69 183 LEU A O 1
ATOM 1298 N N . GLU A 1 184 ? -11.606 13.471 3.586 1.00 97.69 184 GLU A N 1
ATOM 1299 C CA . GLU A 1 184 ? -10.654 14.553 3.350 1.00 97.69 184 GLU A CA 1
ATOM 1300 C C . GLU A 1 184 ? -9.269 13.983 3.052 1.00 97.69 184 GLU A C 1
ATOM 1302 O O . GLU A 1 184 ? -8.864 12.951 3.593 1.00 97.69 184 GLU A O 1
ATOM 1307 N N . GLN A 1 185 ? -8.528 14.683 2.196 1.00 97.94 185 GLN A N 1
ATOM 1308 C CA . GLN A 1 185 ? -7.138 14.379 1.909 1.00 97.94 185 GLN A CA 1
ATOM 1309 C C . GLN A 1 185 ? -6.323 15.669 1.880 1.00 97.94 185 GLN A C 1
ATOM 1311 O O . GLN A 1 185 ? -6.652 16.596 1.141 1.00 97.94 185 GLN A O 1
ATOM 1316 N N . THR A 1 186 ? -5.228 15.703 2.636 1.00 98.12 186 THR A N 1
ATOM 1317 C CA . THR A 1 186 ? -4.258 16.802 2.597 1.00 98.12 186 THR A CA 1
ATOM 1318 C C . THR A 1 186 ? -2.840 16.263 2.483 1.00 98.12 186 THR A C 1
ATOM 1320 O O . THR A 1 186 ? -2.505 15.221 3.045 1.00 98.12 186 THR A O 1
ATOM 1323 N N . ASP A 1 187 ? -2.007 16.976 1.732 1.00 98.56 187 ASP A N 1
ATOM 1324 C CA . ASP A 1 187 ? -0.615 16.613 1.501 1.00 98.56 187 ASP A CA 1
ATOM 1325 C C . ASP A 1 187 ? 0.288 17.668 2.155 1.00 98.56 187 ASP A C 1
ATOM 1327 O O . ASP A 1 187 ? 0.083 18.876 1.999 1.00 98.56 187 ASP A O 1
ATOM 1331 N N . THR A 1 188 ? 1.295 17.215 2.898 1.00 98.56 188 THR A N 1
ATOM 1332 C CA . THR A 1 188 ? 2.286 18.070 3.563 1.00 98.56 188 THR A CA 1
ATOM 1333 C C . THR A 1 188 ? 3.695 17.569 3.289 1.00 98.56 188 THR A C 1
ATOM 1335 O O . THR A 1 188 ? 3.897 16.387 3.026 1.00 98.56 188 THR A O 1
ATOM 1338 N N . LEU A 1 189 ? 4.703 18.424 3.429 1.00 98.12 189 LEU A N 1
ATOM 1339 C CA . LEU A 1 189 ? 6.093 17.976 3.500 1.00 98.12 189 LEU A CA 1
ATOM 1340 C C . LEU A 1 189 ? 6.314 17.038 4.711 1.00 98.12 189 LEU A C 1
ATOM 1342 O O . LEU A 1 189 ? 5.432 16.903 5.569 1.00 98.12 189 LEU A O 1
ATOM 1346 N N . PRO A 1 190 ? 7.489 16.382 4.822 1.00 97.69 190 PRO A N 1
ATOM 1347 C CA . PRO A 1 190 ? 7.797 15.489 5.943 1.00 97.69 190 PRO A CA 1
ATOM 1348 C C . PRO A 1 190 ? 7.783 16.154 7.329 1.00 97.69 190 PRO A C 1
ATOM 1350 O O . PRO A 1 190 ? 7.848 15.454 8.334 1.00 97.69 190 PRO A O 1
ATOM 1353 N N . ASP A 1 191 ? 7.680 17.485 7.396 1.00 97.00 191 ASP A N 1
ATOM 1354 C CA . ASP A 1 191 ? 7.470 18.242 8.635 1.00 97.00 191 ASP A CA 1
ATOM 1355 C C . ASP A 1 191 ? 6.021 18.188 9.159 1.00 97.00 191 ASP A C 1
ATOM 1357 O O . ASP A 1 191 ? 5.753 18.710 10.238 1.00 97.00 191 ASP A O 1
ATOM 1361 N N . ALA A 1 192 ? 5.103 17.560 8.412 1.00 95.81 192 ALA A N 1
ATOM 1362 C CA . ALA A 1 192 ? 3.675 17.443 8.708 1.00 95.81 192 ALA A CA 1
ATOM 1363 C C . ALA A 1 192 ? 2.911 18.779 8.818 1.00 95.81 192 ALA A C 1
ATOM 1365 O O . ALA A 1 192 ? 1.770 18.791 9.278 1.00 95.81 192 ALA A O 1
ATOM 1366 N N . VAL A 1 193 ? 3.512 19.898 8.402 1.00 96.25 193 VAL A N 1
ATOM 1367 C CA . VAL A 1 193 ? 2.937 21.244 8.571 1.00 96.25 193 VAL A CA 1
ATOM 1368 C C . VAL A 1 193 ? 2.927 22.018 7.262 1.00 96.25 193 VAL A C 1
ATOM 1370 O O . VAL A 1 193 ? 1.935 22.674 6.951 1.00 96.25 193 VAL A O 1
ATOM 1373 N N . THR A 1 194 ? 4.007 21.964 6.485 1.00 98.12 194 THR A N 1
ATOM 1374 C CA . THR A 1 194 ? 4.110 22.731 5.244 1.00 98.12 194 THR A CA 1
ATOM 1375 C C . THR A 1 194 ? 3.247 22.074 4.169 1.00 98.12 194 THR A C 1
ATOM 1377 O O . THR A 1 194 ? 3.537 20.933 3.807 1.00 98.12 194 THR A O 1
ATOM 1380 N N . PRO A 1 195 ? 2.216 22.748 3.620 1.00 98.12 195 PRO A N 1
ATOM 1381 C CA . PRO A 1 195 ? 1.387 22.171 2.569 1.00 98.12 195 PRO A CA 1
ATOM 1382 C C . PRO A 1 195 ? 2.213 21.814 1.337 1.00 98.12 195 PRO A C 1
ATOM 1384 O O . PRO A 1 195 ? 3.125 22.546 0.946 1.00 98.12 195 PRO A O 1
ATOM 1387 N N . TYR A 1 196 ? 1.861 20.703 0.706 1.00 97.94 196 TYR A N 1
ATOM 1388 C CA . TYR A 1 196 ? 2.515 20.209 -0.491 1.00 97.94 196 TYR A CA 1
ATOM 1389 C C . TYR A 1 196 ? 1.476 19.860 -1.557 1.00 97.94 196 TYR A C 1
ATOM 1391 O O . TYR A 1 196 ? 0.379 19.407 -1.255 1.00 97.94 196 TYR A O 1
ATOM 1399 N N . THR A 1 197 ? 1.803 20.092 -2.824 1.00 97.81 197 THR A N 1
ATOM 1400 C CA . THR A 1 197 ? 0.977 19.667 -3.957 1.00 97.81 197 THR A CA 1
ATOM 1401 C C . THR A 1 197 ? 1.872 18.855 -4.879 1.00 97.81 197 THR A C 1
ATOM 1403 O O . THR A 1 197 ? 2.798 19.438 -5.449 1.00 97.81 197 THR A O 1
ATOM 1406 N N . PRO A 1 198 ? 1.634 17.539 -5.013 1.00 96.81 198 PRO A N 1
ATOM 1407 C CA . PRO A 1 198 ? 2.383 16.718 -5.950 1.00 96.81 198 PRO A CA 1
ATOM 1408 C C . PRO A 1 198 ? 2.250 17.268 -7.372 1.00 96.81 198 PRO A C 1
ATOM 1410 O O . PRO A 1 198 ? 1.152 17.615 -7.813 1.00 96.81 198 PRO A O 1
ATOM 1413 N N . VAL A 1 199 ? 3.369 17.371 -8.078 1.00 94.81 199 VAL A N 1
ATOM 1414 C CA . VAL A 1 199 ? 3.441 17.843 -9.470 1.00 94.81 199 VAL A CA 1
ATOM 1415 C C . VAL A 1 199 ? 3.819 16.724 -10.438 1.00 94.81 199 VAL A C 1
ATOM 1417 O O . VAL A 1 199 ? 3.623 16.868 -11.644 1.00 94.81 199 VAL A O 1
ATOM 1420 N N . GLY A 1 200 ? 4.366 15.627 -9.923 1.00 90.88 200 GLY A N 1
ATOM 1421 C CA . GLY A 1 200 ? 4.637 14.404 -10.654 1.00 90.88 200 GLY A CA 1
ATOM 1422 C C . GLY A 1 200 ? 3.624 13.307 -10.339 1.00 90.88 200 GLY A C 1
ATOM 1423 O O . GLY A 1 200 ? 2.480 13.540 -9.940 1.00 90.88 200 GLY A O 1
ATOM 1424 N N . GLU A 1 201 ? 4.042 12.071 -10.576 1.00 90.25 201 GLU A N 1
ATOM 1425 C CA . GLU A 1 201 ? 3.217 10.902 -10.299 1.00 90.25 201 GLU A CA 1
ATOM 1426 C C . GLU A 1 201 ? 3.528 10.399 -8.881 1.00 90.25 201 GLU A C 1
ATOM 1428 O O . GLU A 1 201 ? 4.680 10.135 -8.550 1.00 90.25 201 GLU A O 1
ATOM 1433 N N . VAL A 1 202 ? 2.502 10.215 -8.052 1.00 94.12 202 VAL A N 1
ATOM 1434 C CA . VAL A 1 202 ? 2.629 9.810 -6.641 1.00 94.12 202 VAL A CA 1
ATOM 1435 C C . VAL A 1 202 ? 2.778 8.294 -6.504 1.00 94.12 202 VAL A C 1
ATOM 1437 O O . VAL A 1 202 ? 2.076 7.544 -7.178 1.00 94.12 202 VAL A O 1
ATOM 1440 N N . GLY A 1 203 ? 3.663 7.827 -5.623 1.00 91.81 203 GLY A N 1
ATOM 1441 C CA . GLY A 1 203 ? 3.829 6.404 -5.312 1.00 91.81 203 GLY A CA 1
ATOM 1442 C C . GLY A 1 203 ? 4.477 6.155 -3.953 1.00 91.81 203 GLY A C 1
ATOM 1443 O O . GLY A 1 203 ? 4.850 7.091 -3.247 1.00 91.81 203 GLY A O 1
ATOM 1444 N N . GLU A 1 204 ? 4.613 4.885 -3.579 1.00 92.00 204 GLU A N 1
ATOM 1445 C CA . GLU A 1 204 ? 5.370 4.504 -2.384 1.00 92.00 204 GLU A CA 1
ATOM 1446 C C . GLU A 1 204 ? 6.854 4.789 -2.588 1.00 92.00 204 GLU A C 1
ATOM 1448 O O . GLU A 1 204 ? 7.431 4.424 -3.612 1.00 92.00 204 GLU A O 1
ATOM 1453 N N . CYS A 1 205 ? 7.492 5.397 -1.593 1.00 89.00 205 CYS A N 1
ATOM 1454 C CA . CYS A 1 205 ? 8.918 5.671 -1.662 1.00 89.00 205 CYS A CA 1
ATOM 1455 C C . CYS A 1 205 ? 9.738 4.387 -1.833 1.00 89.00 205 CYS A C 1
ATOM 1457 O O . CYS A 1 205 ? 9.497 3.379 -1.174 1.00 89.00 205 CYS A O 1
ATOM 1459 N N . GLY A 1 206 ? 10.743 4.447 -2.706 1.00 81.81 206 GLY A N 1
ATOM 1460 C CA . GLY A 1 206 ? 11.610 3.308 -3.006 1.00 81.81 206 GLY A CA 1
ATOM 1461 C C . GLY A 1 206 ? 11.063 2.356 -4.073 1.00 81.81 206 GLY A C 1
ATOM 1462 O O . GLY A 1 206 ? 11.780 1.435 -4.458 1.00 81.81 206 GLY A O 1
ATOM 1463 N N . GLN A 1 207 ? 9.857 2.580 -4.611 1.00 80.25 207 GLN A N 1
ATOM 1464 C CA . GLN A 1 207 ? 9.424 1.839 -5.795 1.00 80.25 207 GLN A CA 1
ATOM 1465 C C . GLN A 1 207 ? 10.252 2.244 -7.019 1.00 80.25 207 GLN A C 1
ATOM 1467 O O . GLN A 1 207 ? 10.374 3.431 -7.343 1.00 80.25 207 GLN A O 1
ATOM 1472 N N . CYS A 1 208 ? 10.807 1.241 -7.707 1.00 74.00 208 CYS A N 1
ATOM 1473 C CA . CYS A 1 208 ? 11.437 1.425 -9.008 1.00 74.00 208 CYS A CA 1
ATOM 1474 C C . CYS A 1 208 ? 10.370 1.808 -10.036 1.00 74.00 208 CYS A C 1
ATOM 1476 O O . CYS A 1 208 ? 9.428 1.047 -10.261 1.00 74.00 208 CYS A O 1
ATOM 1478 N N . ARG A 1 209 ? 10.560 2.938 -10.723 1.00 76.50 209 ARG A N 1
ATOM 1479 C CA . ARG A 1 209 ? 9.749 3.297 -11.889 1.00 76.50 209 ARG A CA 1
ATOM 1480 C C . ARG A 1 209 ? 10.523 3.028 -13.171 1.00 76.50 209 ARG A C 1
ATOM 1482 O O . ARG A 1 209 ? 11.440 3.795 -13.476 1.00 76.50 209 ARG A O 1
ATOM 1489 N N . PRO A 1 210 ? 10.205 1.938 -13.896 1.00 74.56 210 PRO A N 1
ATOM 1490 C CA . PRO A 1 210 ? 10.917 1.618 -15.119 1.00 74.56 210 PRO A CA 1
ATOM 1491 C C . PRO A 1 210 ? 10.677 2.719 -16.149 1.00 74.56 210 PRO A C 1
ATOM 1493 O O . PRO A 1 210 ? 9.552 3.183 -16.342 1.00 74.56 210 PRO A O 1
ATOM 1496 N N . THR A 1 211 ? 11.747 3.135 -16.821 1.00 80.75 211 THR A N 1
ATOM 1497 C CA . THR A 1 211 ? 11.637 4.023 -17.977 1.00 80.75 211 THR A CA 1
ATOM 1498 C C . THR A 1 211 ? 10.761 3.347 -19.035 1.00 80.75 211 THR A C 1
ATOM 1500 O O . THR A 1 211 ? 11.027 2.193 -19.370 1.00 80.75 211 THR A O 1
ATOM 1503 N N . PRO A 1 212 ? 9.742 4.027 -19.590 1.00 83.50 212 PRO A N 1
ATOM 1504 C CA . PRO A 1 212 ? 8.948 3.471 -20.677 1.00 83.50 212 PRO A CA 1
ATOM 1505 C C . PRO A 1 212 ? 9.830 3.132 -21.880 1.00 83.50 212 PRO A C 1
ATOM 1507 O O . PRO A 1 212 ? 10.577 3.984 -22.373 1.00 83.50 212 PRO A O 1
ATOM 1510 N N . MET A 1 213 ? 9.719 1.894 -22.356 1.00 86.94 213 MET A N 1
ATOM 1511 C CA . MET A 1 213 ? 10.466 1.388 -23.502 1.00 86.94 213 MET A CA 1
ATOM 1512 C C . MET A 1 213 ? 9.537 1.201 -24.703 1.00 86.94 213 MET A C 1
ATOM 1514 O O . MET A 1 213 ? 8.425 0.691 -24.570 1.00 86.94 213 MET A O 1
ATOM 1518 N N . CYS A 1 214 ? 10.001 1.611 -25.876 1.00 90.75 214 CYS A N 1
ATOM 1519 C CA . CYS A 1 214 ? 9.264 1.605 -27.126 1.00 90.75 214 CYS A CA 1
ATOM 1520 C C . CYS A 1 214 ? 9.945 0.667 -28.132 1.00 90.75 214 CYS A C 1
ATOM 1522 O O . CYS A 1 214 ? 11.141 0.824 -28.406 1.00 90.75 214 CYS A O 1
ATOM 1524 N N . PRO A 1 215 ? 9.211 -0.315 -28.685 1.00 93.38 215 PRO A N 1
ATOM 1525 C CA . PRO A 1 215 ? 9.738 -1.167 -29.735 1.00 93.38 215 PRO A CA 1
ATOM 1526 C C . PRO A 1 215 ? 9.851 -0.374 -31.040 1.00 93.38 215 PRO A C 1
ATOM 1528 O O . PRO A 1 215 ? 8.929 0.348 -31.417 1.00 93.38 215 PRO A O 1
ATOM 1531 N N . THR A 1 216 ? 10.962 -0.537 -31.749 1.00 94.06 216 THR A N 1
ATOM 1532 C CA . THR A 1 216 ? 11.183 0.034 -33.082 1.00 94.06 216 THR A CA 1
ATOM 1533 C C . THR A 1 216 ? 11.560 -1.080 -34.049 1.00 94.06 216 THR A C 1
ATOM 1535 O O . THR A 1 216 ? 12.388 -1.932 -33.727 1.00 94.06 216 THR A O 1
ATOM 1538 N N . LEU A 1 217 ? 10.950 -1.072 -35.237 1.00 95.50 217 LEU A N 1
ATOM 1539 C CA . LEU A 1 217 ? 11.254 -1.991 -36.332 1.00 95.50 217 LEU A CA 1
ATOM 1540 C C . LEU A 1 217 ? 11.818 -1.198 -37.510 1.00 95.50 217 LEU A C 1
ATOM 1542 O O . LEU A 1 217 ? 11.154 -0.299 -38.021 1.00 95.50 217 LEU A O 1
ATOM 1546 N N . LEU A 1 218 ? 13.010 -1.572 -37.961 1.00 96.19 218 LEU A N 1
ATOM 1547 C CA . LEU A 1 218 ? 13.708 -0.937 -39.071 1.00 96.19 218 LEU A CA 1
ATOM 1548 C C . LEU A 1 218 ? 14.108 -1.992 -40.104 1.00 96.19 218 LEU A C 1
ATOM 1550 O O . LEU A 1 218 ? 14.643 -3.042 -39.755 1.00 96.19 218 LEU A O 1
ATOM 1554 N N . GLY A 1 219 ? 13.829 -1.728 -41.378 1.00 96.75 219 GLY A N 1
ATOM 1555 C CA . GLY A 1 219 ? 14.302 -2.539 -42.498 1.00 96.75 219 GLY A CA 1
ATOM 1556 C C . GLY A 1 219 ? 15.344 -1.759 -43.284 1.00 96.75 219 GLY A C 1
ATOM 1557 O O . GLY A 1 219 ? 15.062 -0.636 -43.691 1.00 96.75 219 GLY A O 1
ATOM 1558 N N . LEU A 1 220 ? 16.514 -2.354 -43.502 1.00 97.00 220 LEU A N 1
ATOM 1559 C CA . LEU A 1 220 ? 17.619 -1.748 -44.243 1.00 97.00 220 LEU A CA 1
ATOM 1560 C C . LEU A 1 220 ? 17.917 -2.563 -45.500 1.00 97.00 220 LEU A C 1
ATOM 1562 O O . LEU A 1 220 ? 17.889 -3.799 -45.476 1.00 97.00 220 LEU A O 1
ATOM 1566 N N . SER A 1 221 ? 18.250 -1.870 -46.585 1.00 97.44 221 SER A N 1
ATOM 1567 C CA . SER A 1 221 ? 18.705 -2.466 -47.843 1.00 97.44 221 SER A CA 1
ATOM 1568 C C . SER A 1 221 ? 19.939 -1.722 -48.325 1.00 97.44 221 SER A C 1
ATOM 1570 O O . SER A 1 221 ? 19.902 -0.499 -48.442 1.00 97.44 221 SER A O 1
ATOM 1572 N N . GLY A 1 222 ? 21.016 -2.451 -48.601 1.00 95.19 222 GLY A N 1
ATOM 1573 C CA . GLY A 1 222 ? 22.307 -1.830 -48.863 1.00 95.19 222 GLY A CA 1
ATOM 1574 C C . GLY A 1 222 ? 22.417 -1.114 -50.216 1.00 95.19 222 GLY A C 1
ATOM 1575 O O . GLY A 1 222 ? 21.639 -1.400 -51.133 1.00 95.19 222 GLY A O 1
ATOM 1576 N N . PRO A 1 223 ? 23.431 -0.240 -50.388 1.00 96.75 223 PRO A N 1
ATOM 1577 C CA . PRO A 1 223 ? 24.526 0.009 -49.447 1.00 96.75 223 PRO A CA 1
ATOM 1578 C C . PRO A 1 223 ? 24.149 0.996 -48.327 1.00 96.75 223 PRO A C 1
ATOM 1580 O O . PRO A 1 223 ? 23.838 2.153 -48.599 1.00 96.75 223 PRO A O 1
ATOM 1583 N N . GLU A 1 224 ? 24.216 0.556 -47.071 1.00 97.06 224 GLU A N 1
ATOM 1584 C CA . GLU A 1 224 ? 23.877 1.367 -45.897 1.00 97.06 224 GLU A CA 1
ATOM 1585 C C . GLU A 1 224 ? 24.645 0.887 -44.657 1.00 97.06 224 GLU A C 1
ATOM 1587 O O . GLU A 1 224 ? 24.836 -0.313 -44.466 1.00 97.06 224 GLU A O 1
ATOM 1592 N N . THR A 1 225 ? 25.059 1.815 -43.791 1.00 96.88 225 THR A N 1
ATOM 1593 C CA . THR A 1 225 ? 25.629 1.491 -42.478 1.00 96.88 225 THR A CA 1
ATOM 1594 C C . THR A 1 225 ? 24.749 2.101 -41.395 1.00 96.88 225 THR A C 1
ATOM 1596 O O . THR A 1 225 ? 24.602 3.320 -41.322 1.00 96.88 225 THR A O 1
ATOM 1599 N N . TRP A 1 226 ? 24.204 1.263 -40.519 1.00 97.06 226 TRP A N 1
ATOM 1600 C CA . TRP A 1 226 ? 23.380 1.690 -39.391 1.00 97.06 226 TRP A CA 1
ATOM 1601 C C . TRP A 1 226 ? 24.153 1.605 -38.077 1.00 97.06 226 TRP A C 1
ATOM 1603 O O . TRP A 1 226 ? 24.978 0.710 -37.889 1.00 97.06 226 TRP A O 1
ATOM 1613 N N . SER A 1 227 ? 23.873 2.530 -37.157 1.00 96.38 227 SER A N 1
ATOM 1614 C CA . SER A 1 227 ? 24.435 2.538 -35.803 1.00 96.38 227 SER A CA 1
ATOM 1615 C C . SER A 1 227 ? 23.329 2.405 -34.765 1.00 96.38 227 SER A C 1
ATOM 1617 O O . SER A 1 227 ? 22.331 3.121 -34.8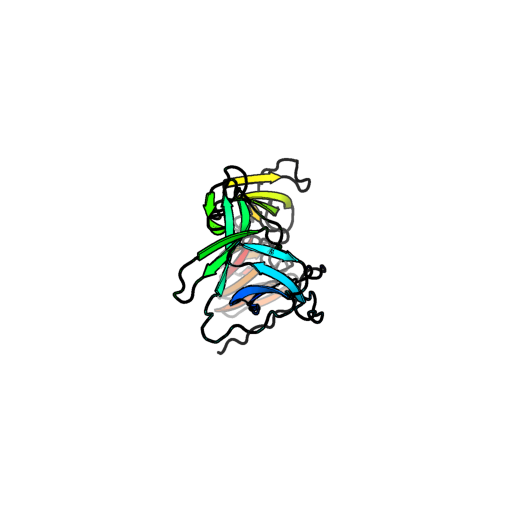20 1.00 96.38 227 SER A O 1
ATOM 1619 N N . MET A 1 228 ? 23.533 1.514 -33.796 1.00 94.69 228 MET A N 1
ATOM 1620 C CA . MET A 1 228 ? 22.592 1.289 -32.706 1.00 94.69 228 MET A CA 1
ATOM 1621 C C . MET A 1 228 ? 22.426 2.555 -31.852 1.00 94.69 228 MET A C 1
ATOM 1623 O O . MET A 1 228 ? 23.432 3.076 -31.359 1.00 94.69 228 MET A O 1
ATOM 1627 N N . PRO A 1 229 ? 21.184 3.025 -31.630 1.00 93.38 229 PRO A N 1
ATOM 1628 C CA . PRO A 1 229 ? 20.915 4.167 -30.767 1.00 93.38 229 PRO A CA 1
ATOM 1629 C C . PRO A 1 229 ? 21.410 3.938 -29.337 1.00 93.38 229 PRO A C 1
ATOM 1631 O O . PRO A 1 229 ? 21.342 2.822 -28.805 1.00 93.38 229 PRO A O 1
ATOM 1634 N N . GLU A 1 230 ? 21.870 5.004 -28.683 1.00 90.25 230 GLU A N 1
ATOM 1635 C CA . GLU A 1 230 ? 22.200 4.949 -27.259 1.00 90.25 230 GLU A CA 1
ATOM 1636 C C . GLU A 1 230 ? 20.986 4.530 -26.425 1.00 90.25 230 GLU A C 1
ATOM 1638 O O . GLU A 1 230 ? 19.848 4.820 -26.770 1.00 90.25 230 GLU A O 1
ATOM 1643 N N . GLY A 1 231 ? 21.219 3.824 -25.317 1.00 88.56 231 GLY A N 1
ATOM 1644 C CA . GLY A 1 231 ? 20.143 3.384 -24.423 1.00 88.56 231 GLY A CA 1
ATOM 1645 C C . GLY A 1 231 ? 19.288 2.225 -24.948 1.00 88.56 231 GLY A C 1
ATOM 1646 O O . GLY A 1 231 ? 18.303 1.890 -24.298 1.00 88.56 231 GLY A O 1
ATOM 1647 N N . THR A 1 232 ? 19.663 1.599 -26.069 1.00 93.38 232 THR A N 1
ATOM 1648 C CA . THR A 1 232 ? 19.055 0.339 -26.525 1.00 93.38 232 THR A CA 1
ATOM 1649 C C . THR A 1 232 ? 19.229 -0.752 -25.464 1.00 93.38 232 THR A C 1
ATOM 1651 O O . THR A 1 232 ? 20.352 -1.066 -25.066 1.00 93.38 232 THR A O 1
ATOM 1654 N N . GLU A 1 233 ? 18.120 -1.338 -25.014 1.00 94.19 233 GLU A N 1
ATOM 1655 C CA . GLU A 1 233 ? 18.108 -2.428 -24.028 1.00 94.19 233 GLU A CA 1
ATOM 1656 C C . GLU A 1 233 ? 18.225 -3.796 -24.694 1.00 94.19 233 GLU A C 1
ATOM 1658 O O . GLU A 1 233 ? 18.934 -4.679 -24.206 1.00 94.19 233 GLU A O 1
ATOM 1663 N N . SER A 1 234 ? 17.557 -3.962 -25.834 1.00 95.69 234 SER A N 1
ATOM 1664 C CA . SER A 1 234 ? 17.619 -5.184 -26.623 1.00 95.69 234 SER A CA 1
ATOM 1665 C C . SER A 1 234 ? 17.662 -4.886 -28.111 1.00 95.69 234 SER A C 1
ATOM 1667 O O . SER A 1 234 ? 16.988 -3.965 -28.573 1.00 95.69 234 SER A O 1
ATOM 1669 N N . LEU A 1 235 ? 18.400 -5.708 -28.851 1.00 96.56 235 LEU A N 1
ATOM 1670 C CA . LEU A 1 235 ? 18.517 -5.670 -30.302 1.00 96.56 235 LEU A CA 1
ATOM 1671 C C . LEU A 1 235 ? 18.335 -7.085 -30.850 1.00 96.56 235 LEU A C 1
ATOM 1673 O O . LEU A 1 235 ? 19.044 -8.008 -30.449 1.00 96.56 235 LEU A O 1
ATOM 1677 N N . ALA A 1 236 ? 17.422 -7.242 -31.799 1.00 97.56 236 ALA A N 1
ATOM 1678 C CA . ALA A 1 236 ? 17.276 -8.431 -32.616 1.00 97.56 236 ALA A CA 1
ATOM 1679 C C . ALA A 1 236 ? 17.551 -8.091 -34.084 1.00 97.56 236 ALA A C 1
ATOM 1681 O O . ALA A 1 236 ? 16.997 -7.136 -34.625 1.00 97.56 236 ALA A O 1
ATOM 1682 N N . ILE A 1 237 ? 18.400 -8.888 -34.727 1.00 97.25 237 ILE A N 1
ATOM 1683 C CA . ILE A 1 237 ? 18.794 -8.735 -36.129 1.00 97.25 237 ILE A CA 1
ATOM 1684 C C . ILE A 1 237 ? 18.326 -9.969 -36.885 1.00 97.25 237 ILE A C 1
ATOM 1686 O O . ILE A 1 237 ? 18.627 -11.084 -36.469 1.00 97.25 237 ILE A O 1
ATOM 1690 N N . THR A 1 238 ? 17.626 -9.779 -38.002 1.00 98.00 238 THR A N 1
ATOM 1691 C CA . THR A 1 238 ? 17.270 -10.848 -38.945 1.00 98.00 238 THR A CA 1
ATOM 1692 C C . THR A 1 238 ? 17.826 -10.511 -40.321 1.00 98.00 238 THR A C 1
ATOM 1694 O O . THR A 1 238 ? 17.368 -9.567 -40.964 1.00 98.00 238 THR A O 1
ATOM 1697 N N . VAL A 1 239 ? 18.812 -11.277 -40.787 1.00 97.69 239 VAL A N 1
ATOM 1698 C CA . VAL A 1 239 ? 19.429 -11.083 -42.106 1.00 97.69 239 VAL A CA 1
ATOM 1699 C C . VAL A 1 239 ? 18.485 -11.629 -43.169 1.00 97.69 239 VAL A C 1
ATOM 1701 O O . VAL A 1 239 ? 18.316 -12.836 -43.289 1.00 97.69 239 VAL A O 1
ATOM 1704 N N . ALA A 1 240 ? 17.853 -10.756 -43.950 1.00 96.94 240 ALA A N 1
ATOM 1705 C CA . ALA A 1 240 ? 16.985 -11.176 -45.047 1.00 96.94 240 ALA A CA 1
ATOM 1706 C C . ALA A 1 240 ? 17.806 -11.644 -46.258 1.00 96.94 240 ALA A C 1
ATOM 1708 O O . ALA A 1 240 ? 17.469 -12.652 -46.879 1.00 96.94 240 ALA A O 1
ATOM 1709 N N . CYS A 1 241 ? 18.902 -10.941 -46.562 1.00 96.19 241 CYS A N 1
ATOM 1710 C CA . CYS A 1 241 ? 19.859 -11.303 -47.603 1.00 96.19 241 CYS A CA 1
ATOM 1711 C C . CYS A 1 241 ? 21.280 -10.893 -47.190 1.00 96.19 241 CYS A C 1
ATOM 1713 O O . CYS A 1 241 ? 21.486 -9.744 -46.807 1.00 96.19 241 CYS A O 1
ATOM 1715 N N . GLY A 1 242 ? 22.241 -11.823 -47.239 1.00 91.12 242 GLY A N 1
ATOM 1716 C CA . GLY A 1 242 ? 23.651 -11.571 -46.905 1.00 91.12 242 GLY A CA 1
ATOM 1717 C C . GLY A 1 242 ? 24.519 -11.210 -48.124 1.00 91.12 242 GLY A C 1
ATOM 1718 O O . GLY A 1 242 ? 24.053 -11.325 -49.259 1.00 91.12 242 GLY A O 1
ATOM 1719 N N . PRO A 1 243 ? 25.794 -10.829 -47.917 1.00 96.19 243 PRO A N 1
ATOM 1720 C CA . PRO A 1 243 ? 26.481 -10.757 -46.626 1.00 96.19 243 PRO A CA 1
ATOM 1721 C C . PRO A 1 243 ? 26.121 -9.494 -45.831 1.00 96.19 243 PRO A C 1
ATOM 1723 O O . PRO A 1 243 ? 25.923 -8.444 -46.421 1.00 96.19 243 PRO A O 1
ATOM 1726 N N . VAL A 1 244 ? 26.071 -9.579 -44.500 1.00 97.50 244 VAL A N 1
ATOM 1727 C CA . VAL A 1 244 ? 25.924 -8.424 -43.586 1.00 97.50 244 VAL A CA 1
ATOM 1728 C C . VAL A 1 244 ? 27.040 -8.481 -42.549 1.00 97.50 244 VAL A C 1
ATOM 1730 O O . VAL A 1 244 ? 27.319 -9.560 -42.023 1.00 97.50 244 VAL A O 1
ATOM 1733 N N . THR A 1 245 ? 27.679 -7.353 -42.238 1.00 98.12 245 THR A N 1
ATOM 1734 C CA . THR A 1 245 ? 28.734 -7.302 -41.211 1.00 98.12 245 THR A CA 1
ATOM 1735 C C . THR A 1 245 ? 28.242 -6.558 -39.978 1.00 98.12 245 THR A C 1
ATOM 1737 O O . THR A 1 245 ? 27.877 -5.391 -40.056 1.00 98.12 245 THR A O 1
ATOM 1740 N N . VAL A 1 246 ? 28.251 -7.231 -38.828 1.00 97.56 246 VAL A N 1
ATOM 1741 C CA . VAL A 1 246 ? 27.922 -6.632 -37.527 1.00 97.56 246 VAL A CA 1
ATOM 1742 C C . VAL A 1 246 ? 29.220 -6.372 -36.773 1.00 97.56 246 VAL A C 1
ATOM 1744 O O . VAL A 1 246 ? 30.022 -7.292 -36.616 1.00 97.56 246 VAL A O 1
ATOM 1747 N N . THR A 1 247 ? 29.423 -5.142 -36.304 1.00 97.62 247 THR A N 1
ATOM 1748 C CA . THR A 1 247 ? 30.572 -4.771 -35.465 1.00 97.62 247 THR A CA 1
ATOM 1749 C C . THR A 1 247 ? 30.095 -4.464 -34.052 1.00 97.62 247 THR A C 1
ATOM 1751 O O . THR A 1 247 ? 29.218 -3.619 -33.869 1.00 97.62 247 THR A O 1
ATOM 1754 N N . ASP A 1 248 ? 30.648 -5.162 -33.060 1.00 95.75 248 ASP A N 1
ATOM 1755 C CA . ASP A 1 248 ? 30.328 -4.937 -31.650 1.00 95.75 248 ASP A CA 1
ATOM 1756 C C . ASP A 1 248 ? 31.040 -3.697 -31.072 1.00 95.75 248 ASP A C 1
ATOM 1758 O O . ASP A 1 248 ? 31.916 -3.093 -31.693 1.00 95.75 248 ASP A O 1
ATOM 1762 N N . CYS A 1 249 ? 30.691 -3.335 -29.838 1.00 94.56 249 CYS A N 1
ATOM 1763 C CA . CYS A 1 249 ? 31.275 -2.196 -29.123 1.00 94.56 249 CYS A CA 1
ATOM 1764 C C . CYS A 1 249 ? 32.762 -2.344 -28.778 1.00 94.56 249 CYS A C 1
ATOM 1766 O O . CYS A 1 249 ? 33.404 -1.364 -28.407 1.00 94.56 249 CYS A O 1
ATOM 1768 N N . SER A 1 250 ? 33.318 -3.552 -28.889 1.00 96.44 250 SER A N 1
ATOM 1769 C CA . SER A 1 250 ? 34.756 -3.800 -28.752 1.00 96.44 250 SER A CA 1
ATOM 1770 C C . SER A 1 250 ? 35.488 -3.703 -30.096 1.00 96.44 250 SER A C 1
ATOM 1772 O O . SER A 1 250 ? 36.708 -3.862 -30.141 1.00 96.44 250 SER A O 1
ATOM 1774 N N . GLY A 1 251 ? 34.766 -3.433 -31.187 1.00 96.00 251 GLY A N 1
ATOM 1775 C CA . GLY A 1 251 ? 35.296 -3.365 -32.542 1.00 96.00 251 GLY A CA 1
ATOM 1776 C C . GLY A 1 251 ? 35.444 -4.728 -33.221 1.00 96.00 251 GLY A C 1
ATOM 1777 O O . GLY A 1 251 ? 36.047 -4.797 -34.293 1.00 96.00 251 GLY A O 1
ATOM 1778 N N . ASN A 1 252 ? 34.921 -5.813 -32.638 1.00 97.00 252 ASN A N 1
ATOM 1779 C CA . ASN A 1 252 ? 34.958 -7.120 -33.288 1.00 97.00 252 ASN A CA 1
ATOM 1780 C C . ASN A 1 252 ? 33.890 -7.176 -34.380 1.00 97.00 252 ASN A C 1
ATOM 1782 O O . ASN A 1 252 ? 32.706 -6.971 -34.112 1.00 97.00 252 ASN A O 1
ATOM 1786 N N . ALA A 1 253 ? 34.305 -7.500 -35.603 1.00 97.38 253 ALA A N 1
ATOM 1787 C CA . ALA A 1 253 ? 33.414 -7.628 -36.749 1.00 97.38 253 ALA A CA 1
ATOM 1788 C C . ALA A 1 253 ? 33.086 -9.100 -37.036 1.00 97.38 253 ALA A C 1
ATOM 1790 O O . ALA A 1 253 ? 33.980 -9.944 -37.119 1.00 97.38 253 ALA A O 1
ATOM 1791 N N . THR A 1 254 ? 31.803 -9.399 -37.233 1.00 97.31 254 THR A N 1
ATOM 1792 C CA . THR A 1 254 ? 31.303 -10.713 -37.651 1.00 97.31 254 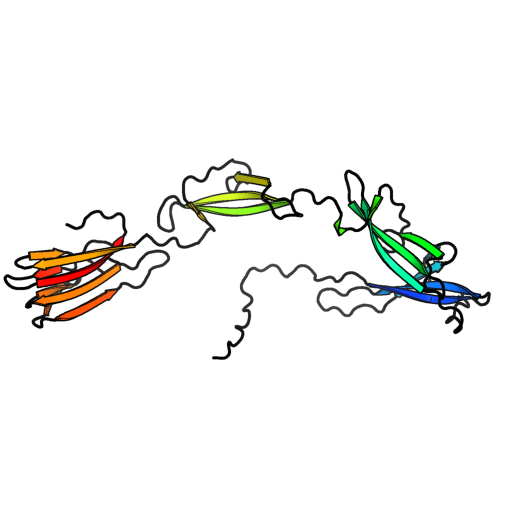THR A CA 1
ATOM 1793 C C . THR A 1 254 ? 30.516 -10.567 -38.947 1.00 97.31 254 THR A C 1
ATOM 1795 O O . THR A 1 254 ? 29.516 -9.852 -38.990 1.00 97.31 254 THR A O 1
ATOM 1798 N N . THR A 1 255 ? 30.941 -11.263 -40.004 1.00 97.56 255 THR A N 1
ATOM 1799 C CA . THR A 1 255 ? 30.217 -11.302 -41.283 1.00 97.56 255 THR A CA 1
ATOM 1800 C C . THR A 1 255 ? 29.282 -12.504 -41.333 1.00 97.56 255 THR A C 1
ATOM 1802 O O . THR A 1 255 ? 29.704 -13.651 -41.182 1.00 97.56 255 THR A O 1
ATOM 1805 N N . ILE A 1 256 ? 28.007 -12.235 -41.587 1.00 96.62 256 ILE A N 1
ATOM 1806 C CA . ILE A 1 256 ? 26.936 -13.219 -41.689 1.00 96.62 256 ILE A CA 1
ATOM 1807 C C . ILE A 1 256 ? 26.580 -13.374 -43.166 1.00 96.62 256 ILE A C 1
ATOM 1809 O O . ILE A 1 256 ? 26.061 -12.450 -43.789 1.00 96.62 256 ILE A O 1
ATOM 1813 N N . ASN A 1 257 ? 26.860 -14.547 -43.730 1.00 94.56 257 ASN A N 1
ATOM 1814 C CA . ASN A 1 257 ? 26.629 -14.839 -45.151 1.00 94.56 257 ASN A CA 1
ATOM 1815 C C . ASN A 1 257 ? 25.299 -15.567 -45.417 1.00 94.56 257 ASN A C 1
ATOM 1817 O O . ASN A 1 257 ? 24.944 -15.786 -46.572 1.00 94.56 257 ASN A O 1
ATOM 1821 N N . GLU A 1 258 ? 24.584 -15.979 -44.370 1.00 95.75 258 GLU A N 1
ATOM 1822 C CA . GLU A 1 258 ? 23.392 -16.821 -44.473 1.00 95.75 258 GLU A CA 1
ATOM 1823 C C . GLU A 1 258 ? 22.105 -15.994 -44.364 1.00 95.75 258 GLU A C 1
ATOM 1825 O O . GLU A 1 258 ? 21.880 -15.283 -43.382 1.00 95.75 258 GLU A O 1
ATOM 1830 N N . CYS A 1 259 ? 21.245 -16.103 -45.377 1.00 95.62 259 CYS A N 1
ATOM 1831 C CA . CYS A 1 259 ? 19.904 -15.526 -45.352 1.00 95.62 259 CYS A CA 1
ATOM 1832 C C . CYS A 1 259 ? 19.021 -16.277 -44.344 1.00 95.62 259 CYS A C 1
ATOM 1834 O O . CYS A 1 259 ? 19.039 -17.503 -44.285 1.00 95.62 259 CYS A O 1
ATOM 1836 N N . GLY A 1 260 ? 18.209 -15.547 -43.587 1.00 94.38 260 GLY A N 1
ATOM 1837 C CA . GLY A 1 260 ? 17.361 -16.074 -42.518 1.00 94.38 260 GLY A CA 1
ATOM 1838 C C . GLY A 1 260 ? 18.051 -16.185 -41.156 1.00 94.38 260 GLY A C 1
ATOM 1839 O O . GLY A 1 260 ? 17.383 -16.521 -40.181 1.00 94.38 260 GLY A O 1
ATOM 1840 N N . ALA A 1 261 ? 19.351 -15.881 -41.055 1.00 96.88 261 ALA A N 1
ATOM 1841 C CA . ALA A 1 261 ? 20.057 -15.888 -39.779 1.00 96.88 261 ALA A CA 1
ATOM 1842 C C . ALA A 1 261 ? 19.498 -14.814 -38.830 1.00 96.88 261 ALA A C 1
ATOM 1844 O O . ALA A 1 261 ? 19.313 -13.657 -39.223 1.00 96.88 261 ALA A O 1
ATOM 1845 N N . SER A 1 262 ? 19.255 -15.198 -37.574 1.00 96.38 262 SER A N 1
ATOM 1846 C CA . SER A 1 262 ? 18.695 -14.326 -36.541 1.00 96.38 262 SER A CA 1
ATOM 1847 C C . SER A 1 262 ? 19.565 -14.292 -35.288 1.00 96.38 262 SER A C 1
ATOM 1849 O O . SER A 1 262 ? 19.952 -15.343 -34.777 1.00 96.38 262 SER A O 1
ATOM 1851 N N . PHE A 1 263 ? 19.801 -13.097 -34.754 1.00 94.69 263 PHE A N 1
ATOM 1852 C CA . PHE A 1 263 ? 20.576 -12.868 -33.535 1.00 94.69 263 PHE A CA 1
ATOM 1853 C C . PHE A 1 263 ? 19.785 -11.983 -32.582 1.00 94.69 263 PHE A C 1
ATOM 1855 O O . PHE A 1 263 ? 19.019 -11.126 -33.020 1.00 94.69 263 PHE A O 1
ATOM 1862 N N . THR A 1 264 ? 19.947 -12.185 -31.278 1.00 96.06 264 THR A N 1
ATOM 1863 C CA . THR A 1 264 ? 19.282 -11.366 -30.263 1.00 96.06 264 THR A CA 1
ATOM 1864 C C . THR A 1 264 ? 20.223 -11.128 -29.097 1.00 96.06 264 THR A C 1
ATOM 1866 O O . THR A 1 264 ? 20.815 -12.068 -28.569 1.00 96.06 264 THR A O 1
ATOM 1869 N N . TRP A 1 265 ? 20.322 -9.870 -28.687 1.00 95.31 265 TRP A N 1
ATOM 1870 C CA . TRP A 1 265 ? 21.042 -9.434 -27.502 1.00 95.31 265 TRP A CA 1
ATOM 1871 C C . TRP A 1 265 ? 20.092 -8.642 -26.615 1.00 95.31 265 TRP A C 1
ATOM 1873 O O . TRP A 1 265 ? 19.302 -7.839 -27.108 1.00 95.31 265 TRP A O 1
ATOM 1883 N N . ALA A 1 266 ? 20.187 -8.859 -25.309 1.00 94.44 266 ALA A N 1
ATOM 1884 C CA . ALA A 1 266 ? 19.496 -8.072 -24.302 1.00 94.44 266 ALA A CA 1
ATOM 1885 C C . ALA A 1 266 ? 20.467 -7.802 -23.156 1.00 94.44 266 ALA A C 1
ATOM 1887 O O . ALA A 1 266 ? 21.219 -8.693 -22.749 1.00 94.44 266 ALA A O 1
ATOM 1888 N N . ALA A 1 267 ? 20.474 -6.573 -22.659 1.00 91.62 267 ALA A N 1
ATOM 1889 C CA . ALA A 1 267 ? 21.229 -6.232 -21.472 1.00 91.62 267 ALA A CA 1
ATOM 1890 C C . ALA A 1 267 ? 20.471 -6.686 -20.214 1.00 91.62 267 ALA A C 1
ATOM 1892 O O . ALA A 1 267 ? 19.243 -6.600 -20.176 1.00 91.62 267 ALA A O 1
ATOM 1893 N N . PRO A 1 268 ? 21.172 -7.167 -19.173 1.00 85.88 268 PRO A N 1
ATOM 1894 C CA . PRO A 1 268 ? 20.529 -7.437 -17.897 1.00 85.88 268 PRO A CA 1
ATOM 1895 C C . PRO A 1 268 ? 19.979 -6.124 -17.315 1.00 85.88 268 PRO A C 1
ATOM 1897 O O . PRO A 1 268 ? 20.632 -5.084 -17.456 1.00 85.88 268 PRO A O 1
ATOM 1900 N N . PRO A 1 269 ? 18.807 -6.149 -16.661 1.00 78.50 269 PRO A N 1
ATOM 1901 C CA . PRO A 1 269 ? 18.271 -4.965 -16.004 1.00 78.50 269 PRO A CA 1
ATOM 1902 C C . PRO A 1 269 ? 19.218 -4.502 -14.888 1.00 78.50 269 PRO A C 1
ATOM 1904 O O . PRO A 1 269 ? 19.832 -5.324 -14.204 1.00 78.50 269 PRO A O 1
ATOM 1907 N N . GLY A 1 270 ? 19.342 -3.186 -14.713 1.00 75.12 270 GLY A N 1
ATOM 1908 C CA . GLY A 1 270 ? 20.044 -2.582 -13.581 1.00 75.12 270 GLY A CA 1
ATOM 1909 C C . GLY A 1 270 ? 19.104 -2.294 -12.407 1.00 75.12 270 GLY A C 1
ATOM 1910 O O . GLY A 1 270 ? 17.888 -2.471 -12.506 1.00 75.12 270 GLY A O 1
ATOM 1911 N N . ASP A 1 271 ? 19.659 -1.781 -11.305 1.00 71.88 271 ASP A N 1
ATOM 1912 C CA . ASP A 1 271 ? 18.882 -1.328 -10.144 1.00 71.88 271 ASP A CA 1
ATOM 1913 C C . ASP A 1 271 ? 17.974 -0.147 -10.542 1.00 71.88 271 ASP A C 1
ATOM 1915 O O . ASP A 1 271 ? 18.415 0.996 -10.674 1.00 71.88 271 ASP A O 1
ATOM 1919 N N . CYS A 1 272 ? 16.696 -0.445 -10.791 1.00 74.06 272 CYS A N 1
ATOM 1920 C CA . CYS A 1 272 ? 15.659 0.486 -11.253 1.00 74.06 272 CYS A CA 1
ATOM 1921 C C . CYS A 1 272 ? 15.928 1.194 -12.601 1.00 74.06 272 CYS A C 1
ATOM 1923 O O . CYS A 1 272 ? 15.315 2.226 -12.879 1.00 74.06 272 CYS A O 1
ATOM 1925 N N . THR A 1 273 ? 16.809 0.667 -13.454 1.00 77.12 273 THR A N 1
ATOM 1926 C CA . THR A 1 273 ? 17.043 1.206 -14.806 1.00 77.12 273 THR A CA 1
ATOM 1927 C C . THR A 1 273 ? 17.022 0.084 -15.843 1.00 77.12 273 THR A C 1
ATOM 1929 O O . THR A 1 273 ? 17.499 -1.014 -15.542 1.00 77.12 273 THR A O 1
ATOM 1932 N N . PRO A 1 274 ? 16.474 0.319 -17.055 1.00 80.69 274 PRO A N 1
ATOM 1933 C CA . PRO A 1 274 ? 16.566 -0.659 -18.134 1.00 80.69 274 PRO A CA 1
ATOM 1934 C C . PRO A 1 274 ? 18.020 -1.047 -18.382 1.00 80.69 274 PRO A C 1
ATOM 1936 O O . PRO A 1 274 ? 18.923 -0.206 -18.255 1.00 80.69 274 PRO A O 1
ATOM 1939 N N . GLY A 1 275 ? 18.239 -2.306 -18.756 1.00 86.62 275 GLY A N 1
ATOM 1940 C CA . GLY A 1 275 ? 19.555 -2.733 -19.207 1.00 86.62 275 GLY A CA 1
ATOM 1941 C C . GLY A 1 275 ? 20.005 -1.875 -20.391 1.00 86.62 275 GLY A C 1
ATOM 1942 O O . GLY A 1 275 ? 19.186 -1.395 -21.173 1.00 86.62 275 GLY A O 1
ATOM 1943 N N . ARG A 1 276 ? 21.312 -1.660 -20.546 1.00 91.12 276 ARG A N 1
ATOM 1944 C CA . ARG A 1 276 ? 21.864 -0.979 -21.725 1.00 91.12 276 ARG A CA 1
ATOM 1945 C C . ARG A 1 276 ? 22.862 -1.882 -22.420 1.00 91.12 276 ARG A C 1
ATOM 1947 O O . ARG A 1 276 ? 23.842 -2.305 -21.806 1.00 91.12 276 ARG A O 1
ATOM 1954 N N . LEU A 1 277 ? 22.613 -2.177 -23.694 1.00 93.69 277 LEU A N 1
ATOM 1955 C CA . LEU A 1 277 ? 23.621 -2.798 -24.540 1.00 93.69 277 LEU A CA 1
ATOM 1956 C C . LEU A 1 277 ? 24.791 -1.830 -24.695 1.00 93.69 277 LEU A C 1
ATOM 1958 O O . LEU A 1 277 ? 24.618 -0.608 -24.709 1.00 93.69 277 LEU A O 1
ATOM 1962 N N . CYS A 1 278 ? 25.995 -2.380 -24.801 1.00 93.38 278 CYS A N 1
ATOM 1963 C CA . CYS A 1 278 ? 27.161 -1.560 -25.068 1.00 93.38 278 CYS A CA 1
ATOM 1964 C C . CYS A 1 278 ? 27.049 -0.907 -26.453 1.00 93.38 278 CYS A C 1
ATOM 1966 O O . CYS A 1 278 ? 26.530 -1.500 -27.397 1.00 93.38 278 CYS A O 1
ATOM 1968 N N . THR A 1 279 ? 27.555 0.314 -26.572 1.00 89.75 279 THR A N 1
ATOM 1969 C CA . THR A 1 279 ? 27.568 1.105 -27.805 1.00 89.75 279 THR A CA 1
ATOM 1970 C C . THR A 1 279 ? 29.004 1.549 -28.118 1.00 89.75 279 THR A C 1
ATOM 1972 O O . THR A 1 279 ? 29.809 1.676 -27.191 1.00 89.75 279 THR A O 1
ATOM 1975 N N . PRO A 1 280 ? 29.361 1.771 -29.398 1.00 93.50 280 PRO A N 1
ATOM 1976 C CA . PRO A 1 280 ? 28.520 1.612 -30.587 1.00 93.50 280 PRO A CA 1
ATOM 1977 C C . PRO A 1 280 ? 28.388 0.144 -31.022 1.00 93.50 280 PRO A C 1
ATOM 1979 O O . PRO A 1 280 ? 29.312 -0.639 -30.870 1.00 93.50 280 PRO A O 1
ATOM 1982 N N . VAL A 1 281 ? 27.250 -0.220 -31.609 1.00 96.06 281 VAL A N 1
ATOM 1983 C CA . VAL A 1 281 ? 27.117 -1.431 -32.437 1.00 96.06 281 VAL A CA 1
ATOM 1984 C C . VAL A 1 281 ? 26.739 -0.955 -33.827 1.00 96.06 281 VAL A C 1
ATOM 1986 O O . VAL A 1 281 ? 25.836 -0.125 -33.948 1.00 96.06 281 VAL A O 1
ATOM 1989 N N . THR A 1 282 ? 27.420 -1.439 -34.862 1.00 97.69 282 THR A N 1
ATOM 1990 C CA . THR A 1 282 ? 27.121 -1.055 -36.247 1.00 97.69 282 THR A CA 1
ATOM 1991 C C . THR A 1 282 ? 26.757 -2.257 -37.099 1.00 97.69 282 THR A C 1
ATOM 1993 O O . THR A 1 282 ? 27.236 -3.371 -36.880 1.00 97.69 282 THR A O 1
ATOM 1996 N N . VAL A 1 283 ? 25.887 -2.021 -38.076 1.00 97.56 283 VAL A N 1
ATOM 1997 C CA . VAL A 1 283 ? 25.467 -3.010 -39.065 1.00 97.56 283 VAL A CA 1
ATOM 1998 C C . VAL A 1 283 ? 25.763 -2.437 -40.440 1.00 97.56 283 VAL A C 1
ATOM 2000 O O . VAL A 1 283 ? 25.147 -1.456 -40.850 1.00 97.56 283 VAL A O 1
ATOM 2003 N N . ASP A 1 284 ? 26.725 -3.038 -41.129 1.00 98.25 284 ASP A N 1
ATOM 2004 C CA . ASP A 1 284 ? 27.078 -2.709 -42.503 1.00 98.25 284 ASP A CA 1
ATOM 2005 C C . ASP A 1 284 ? 26.340 -3.642 -43.466 1.00 98.25 284 ASP A C 1
ATOM 2007 O O . ASP A 1 284 ? 26.494 -4.871 -43.421 1.00 98.25 284 ASP A O 1
ATOM 2011 N N . VAL A 1 285 ? 25.504 -3.043 -44.310 1.00 97.94 285 VAL A N 1
ATOM 2012 C CA . VAL A 1 285 ? 24.651 -3.714 -45.286 1.00 97.94 285 VAL A CA 1
ATOM 2013 C C . VAL A 1 285 ? 25.178 -3.348 -46.674 1.00 97.94 285 VAL A C 1
ATOM 2015 O O . VAL A 1 285 ? 24.884 -2.261 -47.164 1.00 97.94 285 VAL A O 1
ATOM 2018 N N . PRO A 1 286 ? 25.978 -4.205 -47.326 1.00 97.44 286 PRO A N 1
ATOM 2019 C CA . PRO A 1 286 ? 26.508 -3.935 -48.658 1.00 97.44 286 PRO A CA 1
ATOM 2020 C C . PRO A 1 286 ? 25.417 -3.998 -49.735 1.00 97.44 286 PRO A C 1
ATOM 2022 O O . PRO A 1 286 ? 24.303 -4.470 -49.510 1.00 97.44 286 PRO A O 1
ATOM 2025 N N . GLU A 1 287 ? 25.745 -3.534 -50.940 1.00 97.56 287 GLU A N 1
ATOM 2026 C CA . GLU A 1 287 ? 24.836 -3.584 -52.089 1.00 97.56 287 GLU A CA 1
ATOM 2027 C C . GLU A 1 287 ? 24.290 -5.006 -52.325 1.00 97.56 287 GLU A C 1
ATOM 2029 O O . GLU A 1 287 ? 25.039 -5.983 -52.367 1.00 97.56 287 GLU A O 1
ATOM 2034 N N . GLY A 1 288 ? 22.966 -5.119 -52.468 1.00 95.88 288 GLY A N 1
ATOM 2035 C CA . GLY A 1 288 ? 22.273 -6.399 -52.655 1.00 95.88 288 GLY A CA 1
ATOM 2036 C C . GLY A 1 288 ? 21.978 -7.183 -51.368 1.00 95.88 288 GLY A C 1
ATOM 2037 O O . GLY A 1 288 ? 21.316 -8.219 -51.444 1.00 95.88 288 GLY A O 1
ATOM 2038 N N . ALA A 1 289 ? 22.411 -6.700 -50.200 1.00 97.81 289 ALA A N 1
ATOM 2039 C CA . ALA A 1 289 ? 22.057 -7.259 -48.896 1.00 97.81 289 ALA A CA 1
ATOM 2040 C C . ALA A 1 289 ? 20.846 -6.540 -48.270 1.00 97.81 289 ALA A C 1
ATOM 2042 O O . ALA A 1 289 ? 20.515 -5.405 -48.625 1.00 97.81 289 ALA A O 1
ATOM 2043 N N . ALA A 1 290 ? 20.176 -7.208 -47.329 1.00 97.50 290 ALA A N 1
ATOM 2044 C CA . ALA A 1 290 ? 19.036 -6.658 -46.597 1.00 97.50 290 ALA A CA 1
ATOM 2045 C C . ALA A 1 290 ? 18.919 -7.253 -45.187 1.00 97.50 290 ALA A C 1
ATOM 2047 O O . ALA A 1 290 ? 19.184 -8.440 -44.975 1.00 97.50 290 ALA A O 1
ATOM 2048 N N . VAL A 1 291 ? 18.468 -6.445 -44.227 1.00 97.94 291 VAL A N 1
ATOM 2049 C CA . VAL A 1 291 ? 18.347 -6.831 -42.814 1.00 97.94 291 VAL A CA 1
ATOM 2050 C C . VAL A 1 291 ? 17.146 -6.155 -42.150 1.00 97.94 291 VAL A C 1
ATOM 2052 O O . VAL A 1 291 ? 16.801 -5.024 -42.480 1.00 97.94 291 VAL A O 1
ATOM 2055 N N . TYR A 1 292 ? 16.520 -6.847 -41.199 1.00 97.81 292 TYR A N 1
ATOM 2056 C CA . TYR A 1 292 ? 15.525 -6.280 -40.290 1.00 97.81 292 TYR A CA 1
ATOM 2057 C C . TYR A 1 292 ? 16.104 -6.172 -38.883 1.00 97.81 292 TYR A C 1
ATOM 2059 O O . TYR A 1 292 ? 16.689 -7.128 -38.371 1.00 97.81 292 TYR A O 1
ATOM 2067 N N . LEU A 1 293 ? 15.906 -5.020 -38.257 1.00 97.25 293 LEU A N 1
ATOM 2068 C CA . LEU A 1 293 ? 16.337 -4.699 -36.906 1.00 97.25 293 LEU A CA 1
ATOM 2069 C C . LEU A 1 293 ? 15.095 -4.448 -36.052 1.00 97.25 293 LEU A C 1
ATOM 2071 O O . LEU A 1 293 ? 14.265 -3.611 -36.398 1.00 97.25 293 LEU A O 1
ATOM 2075 N N . ASN A 1 294 ? 14.964 -5.166 -34.942 1.00 97.12 294 ASN A N 1
ATOM 2076 C CA . ASN A 1 294 ? 13.957 -4.902 -33.921 1.00 97.12 294 ASN A CA 1
ATOM 2077 C C . ASN A 1 294 ? 14.680 -4.518 -32.631 1.00 97.12 294 ASN A C 1
ATOM 2079 O O . ASN A 1 294 ? 15.494 -5.290 -32.128 1.00 97.12 294 ASN A O 1
ATOM 2083 N N . LEU A 1 295 ? 14.417 -3.323 -32.122 1.00 95.25 295 LEU A N 1
ATOM 2084 C CA . LEU A 1 295 ? 15.089 -2.782 -30.948 1.00 95.25 295 LEU A CA 1
ATOM 2085 C C . LEU A 1 295 ? 14.089 -2.255 -29.927 1.00 95.25 295 LEU A C 1
ATOM 2087 O O . LEU A 1 295 ? 13.011 -1.777 -30.273 1.00 95.25 295 LEU A O 1
ATOM 2091 N N . LEU A 1 296 ? 14.484 -2.322 -28.660 1.00 93.81 296 LEU A N 1
ATOM 2092 C CA . LEU A 1 296 ? 13.748 -1.752 -27.542 1.00 93.81 296 LEU A CA 1
ATOM 2093 C C . LEU A 1 296 ? 14.563 -0.584 -26.974 1.00 93.81 296 LEU A C 1
ATOM 2095 O O . LEU A 1 296 ? 15.663 -0.793 -26.457 1.00 93.81 296 LEU A O 1
ATOM 2099 N N . ILE A 1 297 ? 14.038 0.637 -27.100 1.00 91.44 297 ILE A N 1
ATOM 2100 C CA . ILE A 1 297 ? 14.694 1.888 -26.672 1.00 91.44 297 ILE A CA 1
ATOM 2101 C C . ILE A 1 297 ? 13.754 2.739 -25.805 1.00 91.44 297 ILE A C 1
ATOM 2103 O O . ILE A 1 297 ? 12.540 2.620 -25.939 1.00 91.44 297 ILE A O 1
ATOM 2107 N N . PRO A 1 298 ? 14.262 3.630 -24.941 1.00 88.62 298 PRO A N 1
ATOM 2108 C CA . PRO A 1 298 ? 13.443 4.613 -24.236 1.00 88.62 298 PRO A CA 1
ATOM 2109 C C . PRO A 1 298 ? 12.530 5.429 -25.169 1.00 88.62 298 PRO A C 1
ATOM 2111 O O . PRO A 1 298 ? 13.001 6.041 -26.127 1.00 88.62 298 PRO A O 1
ATOM 2114 N N . CYS A 1 299 ? 11.235 5.513 -24.845 1.00 83.38 299 CYS A N 1
ATOM 2115 C CA . CYS A 1 299 ? 10.191 6.139 -25.677 1.00 83.38 299 CYS A CA 1
ATOM 2116 C C . CYS A 1 299 ? 10.379 7.637 -26.002 1.00 83.38 299 CYS A C 1
ATOM 2118 O O . CYS A 1 299 ? 9.635 8.184 -26.809 1.00 83.38 299 CYS A O 1
ATOM 2120 N N . GLY A 1 300 ? 11.335 8.321 -25.365 1.00 75.25 300 GLY A N 1
ATOM 2121 C CA . GLY A 1 300 ? 11.580 9.758 -25.527 1.00 75.25 300 GLY A CA 1
ATOM 2122 C C . GLY A 1 300 ? 12.788 10.130 -26.392 1.00 75.25 300 GLY A C 1
ATOM 2123 O O . GLY A 1 300 ? 13.084 11.315 -26.498 1.00 75.25 300 GLY A O 1
ATOM 2124 N N . MET A 1 301 ? 13.509 9.167 -26.979 1.00 65.69 301 MET A N 1
ATOM 2125 C CA . MET A 1 301 ? 14.771 9.444 -27.693 1.00 65.69 301 MET A CA 1
ATOM 2126 C C . MET A 1 301 ? 14.635 9.815 -29.180 1.00 65.69 301 MET A C 1
ATOM 2128 O O . MET A 1 301 ? 15.638 9.839 -29.885 1.00 65.69 301 MET A O 1
ATOM 2132 N N . GLY A 1 302 ? 13.438 10.215 -29.624 1.00 50.94 302 GLY A N 1
ATOM 2133 C CA . GLY A 1 302 ? 13.199 10.735 -30.975 1.00 50.94 302 GLY A CA 1
ATOM 2134 C C . GLY A 1 302 ? 13.309 9.674 -32.074 1.00 50.94 302 GLY A C 1
ATOM 2135 O O . GLY A 1 302 ? 13.872 8.600 -31.871 1.00 50.94 302 GLY A O 1
ATOM 2136 N N . ASP A 1 303 ? 12.724 9.966 -33.235 1.00 48.62 303 ASP A N 1
ATOM 2137 C CA . ASP A 1 303 ? 12.771 9.082 -34.399 1.00 48.62 303 ASP A CA 1
ATOM 2138 C C . ASP A 1 303 ? 14.229 8.835 -34.809 1.00 48.62 303 ASP A C 1
ATOM 2140 O O . ASP A 1 303 ? 14.933 9.732 -35.272 1.00 48.62 303 ASP A O 1
ATOM 2144 N N . VAL A 1 304 ? 14.685 7.598 -34.628 1.00 49.97 304 VAL A N 1
ATOM 2145 C CA . VAL A 1 304 ? 15.935 7.075 -35.187 1.00 49.97 304 VAL A CA 1
ATOM 2146 C C . VAL A 1 304 ? 15.697 6.732 -36.656 1.00 49.97 304 VAL A C 1
ATOM 2148 O O . VAL A 1 304 ? 15.620 5.564 -37.029 1.00 49.97 304 VAL A O 1
ATOM 2151 N N . SER A 1 305 ? 15.476 7.771 -37.465 1.00 44.22 305 SER A N 1
ATOM 2152 C CA . SER A 1 305 ? 15.440 7.703 -38.930 1.00 44.22 305 SER A CA 1
ATOM 2153 C C . SER A 1 305 ? 16.788 8.075 -39.522 1.00 44.22 305 SER A C 1
ATOM 2155 O O . SER A 1 305 ? 17.291 9.156 -39.131 1.00 44.22 305 SER A O 1
#

Radius of gyration: 38.55 Å; chains: 1; bounding box: 73×52×108 Å

Foldseek 3Di:
DDDDDDPDDPDDDDDPPDWPWDDKDWDWDWWAAPVRFIKIFIWIWGTDTPPDDTDPIDGQFIARLQVRATDGDDDPPRTHHHDPQFQKDKDKDWKWQEDPPDTAIWIKIFIAGPVRDTDDIFIAHPVSHHGDDRPHDIGHPVPHQQPWDKDKDWKWQAPDAFLPDIAIKIKIFTARPVPRHTPDIFIAHPVVPHGDDRPHDMDHHPDQGEQDKDKDKDKDADQDKDWDDWQWFKKKKAKQADQKWKAALVRDIDTDHDHGDMDMDGADQDSSYRGTGHDTIMMGHHHPTMMMMIIIGRPPPDDPD